Protein AF-A0A4Q2DDM9-F1 (afdb_monomer)

Structure (mmCIF, N/CA/C/O backbone):
data_AF-A0A4Q2DDM9-F1
#
_entry.id   AF-A0A4Q2DDM9-F1
#
loop_
_atom_site.group_PDB
_atom_site.id
_atom_site.type_symbol
_atom_site.label_atom_id
_atom_site.label_alt_id
_atom_site.label_comp_id
_atom_site.label_asym_id
_atom_site.label_entity_id
_atom_site.label_seq_id
_atom_site.pdbx_PDB_ins_code
_atom_site.Cartn_x
_atom_site.Cartn_y
_atom_site.Cartn_z
_atom_site.occupancy
_atom_site.B_iso_or_equiv
_atom_site.auth_seq_id
_atom_site.auth_comp_id
_atom_site.auth_asym_id
_atom_site.auth_atom_id
_atom_site.pdbx_PDB_model_num
ATOM 1 N N . MET A 1 1 ? -17.164 -26.594 -24.995 1.00 34.34 1 MET A N 1
ATOM 2 C CA . MET A 1 1 ? -16.222 -25.461 -25.063 1.00 34.34 1 MET A CA 1
ATOM 3 C C . MET A 1 1 ? -15.928 -25.090 -23.628 1.00 34.34 1 MET A C 1
ATOM 5 O O . MET A 1 1 ? -16.842 -24.658 -22.943 1.00 34.34 1 MET A O 1
ATOM 9 N N . GLY A 1 2 ? -14.742 -25.458 -23.143 1.00 29.80 2 GLY A N 1
ATOM 10 C CA . GLY A 1 2 ? -14.327 -25.144 -21.780 1.00 29.80 2 GLY A CA 1
ATOM 11 C C . GLY A 1 2 ? -13.994 -23.665 -21.708 1.00 29.80 2 GLY A C 1
ATOM 12 O O . GLY A 1 2 ? -13.182 -23.191 -22.501 1.00 29.80 2 GLY A O 1
ATOM 13 N N . ASP A 1 3 ? -14.676 -22.962 -20.816 1.00 28.84 3 ASP A N 1
ATOM 14 C CA . ASP A 1 3 ? -14.375 -21.584 -20.468 1.00 28.84 3 ASP A CA 1
ATOM 15 C C . ASP A 1 3 ? -13.009 -21.594 -19.775 1.00 28.84 3 ASP A C 1
ATOM 17 O O . ASP A 1 3 ? -12.851 -22.157 -18.689 1.00 28.84 3 ASP A O 1
ATOM 21 N N . VAL A 1 4 ? -11.985 -21.092 -20.461 1.00 30.34 4 VAL A N 1
ATOM 22 C CA . VAL A 1 4 ? -10.671 -20.890 -19.857 1.00 30.34 4 VAL A CA 1
ATOM 23 C C . VAL A 1 4 ? -10.846 -19.662 -18.979 1.00 30.34 4 VAL A C 1
ATOM 25 O O . VAL A 1 4 ? -10.779 -18.538 -19.473 1.00 30.34 4 VAL A O 1
ATOM 28 N N . SER A 1 5 ? -11.147 -19.870 -17.695 1.00 33.84 5 SER A N 1
ATOM 29 C CA . SER A 1 5 ? -11.110 -18.787 -16.721 1.00 33.84 5 SER A CA 1
ATOM 30 C C . SER A 1 5 ? -9.692 -18.233 -16.739 1.00 33.84 5 SER A C 1
ATOM 32 O O . SER A 1 5 ? -8.770 -18.885 -16.252 1.00 33.84 5 SER A O 1
ATOM 34 N N . GLY A 1 6 ? -9.504 -17.076 -17.373 1.00 32.00 6 GLY A N 1
ATOM 35 C CA . GLY A 1 6 ? -8.251 -16.348 -17.277 1.00 32.00 6 GLY A CA 1
ATOM 36 C C . GLY A 1 6 ? -7.951 -16.152 -15.800 1.00 32.00 6 GLY A C 1
ATOM 37 O O . GLY A 1 6 ? -8.834 -15.708 -15.060 1.00 32.00 6 GLY A O 1
ATOM 38 N N . ASP A 1 7 ? -6.752 -16.554 -15.385 1.00 30.88 7 ASP A N 1
ATOM 39 C CA . ASP A 1 7 ? -6.254 -16.349 -14.032 1.00 30.88 7 ASP A CA 1
ATOM 40 C C . ASP A 1 7 ? -6.577 -14.912 -13.621 1.00 30.88 7 ASP A C 1
ATOM 42 O O . ASP A 1 7 ? -6.062 -13.944 -14.187 1.00 30.88 7 ASP A O 1
ATOM 46 N N . LYS A 1 8 ? -7.511 -14.751 -12.680 1.00 40.12 8 LYS A N 1
ATOM 47 C CA . LYS A 1 8 ? -7.773 -13.443 -12.094 1.00 40.12 8 LYS A CA 1
ATOM 48 C C . LYS A 1 8 ? -6.479 -13.051 -11.392 1.00 40.12 8 LYS A C 1
ATOM 50 O O . LYS A 1 8 ? -6.047 -13.756 -10.486 1.00 40.12 8 LYS A O 1
ATOM 55 N N . TYR A 1 9 ? -5.879 -11.929 -11.781 1.00 45.03 9 TYR A N 1
ATOM 56 C CA . TYR A 1 9 ? -4.655 -11.355 -11.200 1.00 45.03 9 TYR A CA 1
ATOM 57 C C . TYR A 1 9 ? -4.793 -10.935 -9.705 1.00 45.03 9 TYR A C 1
ATOM 59 O O . TYR A 1 9 ? -4.137 -10.001 -9.255 1.00 45.03 9 TYR A O 1
ATOM 67 N N . GLY A 1 10 ? -5.658 -11.583 -8.913 1.00 43.00 10 GLY A N 1
ATOM 68 C CA . GLY A 1 10 ? -6.193 -11.089 -7.638 1.00 43.00 10 GLY A CA 1
ATOM 69 C C . GLY A 1 10 ? -5.715 -11.780 -6.354 1.00 43.00 10 GLY A C 1
ATOM 70 O O . GLY A 1 10 ? -6.219 -11.437 -5.283 1.00 43.00 10 GLY A O 1
ATOM 71 N N . GLU A 1 11 ? -4.764 -12.715 -6.414 1.00 52.44 11 GLU A N 1
ATOM 72 C CA . GLU A 1 11 ? -4.360 -13.550 -5.260 1.00 52.44 11 GLU A CA 1
ATOM 73 C C . GLU A 1 11 ? -2.913 -13.310 -4.791 1.00 52.44 11 GLU A C 1
ATOM 75 O O . GLU A 1 11 ? -2.252 -14.199 -4.259 1.00 52.44 11 GLU A O 1
ATOM 80 N N . GLY A 1 12 ? -2.385 -12.101 -4.997 1.00 56.03 12 GLY A N 1
ATOM 81 C CA . GLY A 1 12 ? -1.034 -11.763 -4.553 1.00 56.03 12 GLY A CA 1
ATOM 82 C C . GLY A 1 12 ? -0.932 -11.523 -3.040 1.00 56.03 12 GLY A C 1
ATOM 83 O O . GLY A 1 12 ? -1.764 -10.826 -2.456 1.00 56.03 12 GLY A O 1
ATOM 84 N N . ASN A 1 13 ? 0.124 -12.042 -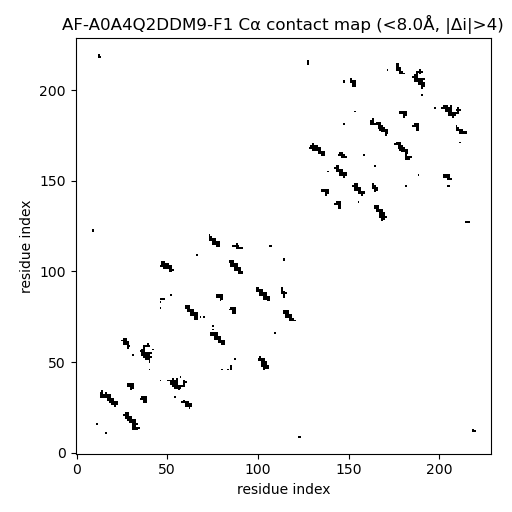2.407 1.00 69.88 13 ASN A N 1
ATOM 85 C CA . ASN A 1 13 ? 0.517 -11.683 -1.037 1.00 69.88 13 ASN A CA 1
ATOM 86 C C . ASN A 1 13 ? 0.899 -10.188 -0.956 1.00 69.88 13 ASN A C 1
ATOM 88 O O . ASN A 1 13 ? 1.213 -9.566 -1.972 1.00 69.88 13 ASN A O 1
ATOM 92 N N . GLN A 1 14 ? 0.938 -9.588 0.244 1.00 75.31 14 GLN A N 1
ATOM 93 C CA . GLN A 1 14 ? 1.268 -8.154 0.398 1.00 75.31 14 GLN A CA 1
ATOM 94 C C . GLN A 1 14 ? 2.633 -7.763 -0.210 1.00 75.31 14 GLN A C 1
ATOM 96 O O . GLN A 1 14 ? 2.809 -6.625 -0.645 1.00 75.31 14 GLN A O 1
ATOM 101 N N . ASN A 1 15 ? 3.592 -8.691 -0.300 1.00 79.44 15 ASN A N 1
ATOM 102 C CA . ASN A 1 15 ? 4.874 -8.475 -0.981 1.00 79.44 15 ASN A CA 1
ATOM 103 C C . ASN A 1 15 ? 4.763 -8.335 -2.510 1.00 79.44 15 ASN A C 1
ATOM 105 O O . ASN A 1 15 ? 5.732 -7.907 -3.133 1.00 79.44 15 ASN A O 1
ATOM 109 N N . GLN A 1 16 ? 3.628 -8.674 -3.116 1.00 83.94 16 GLN A N 1
ATOM 110 C CA . GLN A 1 16 ? 3.355 -8.521 -4.549 1.00 83.94 16 GLN A CA 1
ATOM 111 C C . GLN A 1 16 ? 2.523 -7.265 -4.855 1.00 83.94 16 GLN A C 1
ATOM 113 O O . GLN A 1 16 ? 2.336 -6.933 -6.024 1.00 83.94 16 GLN A O 1
ATOM 118 N N . LEU A 1 17 ? 2.066 -6.546 -3.824 1.00 84.38 17 LEU A N 1
ATOM 119 C CA . LEU A 1 17 ? 1.286 -5.318 -3.950 1.00 84.38 17 LEU A CA 1
ATOM 120 C C . LEU A 1 17 ? 2.174 -4.077 -3.813 1.00 84.38 17 LEU A C 1
ATOM 122 O O . LEU A 1 17 ? 3.109 -4.033 -3.006 1.00 84.38 17 LEU A O 1
ATOM 126 N N . TRP A 1 18 ? 1.846 -3.046 -4.591 1.00 88.62 18 TRP A N 1
ATOM 127 C CA . TRP A 1 18 ? 2.606 -1.801 -4.654 1.00 88.62 18 TRP A CA 1
ATOM 128 C C . TRP A 1 18 ? 1.666 -0.597 -4.640 1.00 88.62 18 TRP A C 1
ATOM 130 O O . TRP A 1 18 ? 0.774 -0.486 -5.476 1.00 88.62 18 TRP A O 1
ATOM 140 N N . GLU A 1 19 ? 1.897 0.328 -3.714 1.00 87.06 19 GLU A N 1
ATOM 141 C CA . GLU A 1 19 ? 1.281 1.651 -3.711 1.00 87.06 19 GLU A CA 1
ATOM 142 C C . GLU A 1 19 ? 1.943 2.502 -4.803 1.00 87.06 19 GLU A C 1
ATOM 144 O O . GLU A 1 19 ? 3.148 2.772 -4.751 1.00 87.06 19 GLU A O 1
ATOM 149 N N . ALA A 1 20 ? 1.164 2.899 -5.810 1.00 89.00 20 ALA A N 1
ATOM 150 C CA . ALA A 1 20 ? 1.618 3.785 -6.873 1.00 89.00 20 ALA A CA 1
ATOM 151 C C . ALA A 1 20 ? 1.384 5.251 -6.479 1.00 89.00 20 ALA A C 1
ATOM 153 O O . ALA A 1 20 ? 0.259 5.655 -6.202 1.00 89.00 20 ALA A O 1
ATOM 154 N N . GLN A 1 21 ? 2.441 6.060 -6.489 1.00 88.00 21 GLN A N 1
ATOM 155 C CA . GLN A 1 21 ? 2.395 7.481 -6.138 1.00 88.00 21 GLN A CA 1
ATOM 156 C C . GLN A 1 21 ? 2.916 8.325 -7.299 1.00 88.00 21 GLN A C 1
ATOM 158 O O . GLN A 1 21 ? 4.028 8.106 -7.785 1.00 88.00 21 GLN A O 1
ATOM 163 N N . THR A 1 22 ? 2.153 9.328 -7.728 1.00 85.94 22 THR A N 1
ATOM 164 C CA . THR A 1 22 ? 2.605 10.290 -8.742 1.00 85.94 22 THR A CA 1
ATOM 165 C C . THR A 1 22 ? 3.284 11.495 -8.103 1.00 85.94 22 THR A C 1
ATOM 167 O O . THR A 1 22 ? 2.828 12.027 -7.095 1.00 85.94 22 THR A O 1
ATOM 170 N N . THR A 1 23 ? 4.360 11.968 -8.721 1.00 85.00 23 THR A N 1
ATOM 171 C CA . THR A 1 23 ? 5.048 13.211 -8.343 1.00 85.00 23 THR A CA 1
ATOM 172 C C . THR A 1 23 ? 4.526 14.402 -9.157 1.00 85.00 23 THR A C 1
ATOM 174 O O . THR A 1 23 ? 4.052 14.197 -10.276 1.00 85.00 23 THR A O 1
ATOM 177 N N . PRO A 1 24 ? 4.696 15.655 -8.687 1.00 86.19 24 PRO A N 1
ATOM 178 C CA . PRO A 1 24 ? 4.337 16.844 -9.470 1.00 86.19 24 PRO A CA 1
ATOM 179 C C . PRO A 1 24 ? 5.031 16.934 -10.839 1.00 86.19 24 PRO A C 1
ATOM 181 O O . PRO A 1 24 ? 4.512 17.551 -11.760 1.00 86.19 24 PRO A O 1
ATOM 184 N N . ALA A 1 25 ? 6.195 16.294 -10.989 1.00 85.44 25 ALA A N 1
ATOM 185 C CA . ALA A 1 25 ? 6.942 16.229 -12.245 1.00 85.44 25 ALA A CA 1
ATOM 186 C C . ALA A 1 25 ? 6.461 15.111 -13.197 1.00 85.44 25 ALA A C 1
ATOM 188 O O . ALA A 1 25 ? 7.089 14.870 -14.224 1.00 85.44 25 ALA A O 1
ATOM 189 N N . GLY A 1 26 ? 5.386 14.393 -12.856 1.00 85.81 26 GLY A N 1
ATOM 190 C CA . GLY A 1 26 ? 4.817 13.325 -13.683 1.00 85.81 26 GLY A CA 1
ATOM 191 C C . GLY A 1 26 ? 5.520 11.967 -13.569 1.00 85.81 26 GLY A C 1
ATOM 192 O O . GLY A 1 26 ? 5.131 11.023 -14.252 1.00 85.81 26 GLY A O 1
ATOM 193 N N . PHE A 1 27 ? 6.530 11.827 -12.703 1.00 94.81 27 PHE A N 1
ATOM 194 C CA . PHE A 1 27 ? 7.124 10.521 -12.393 1.00 94.81 27 PHE A CA 1
ATOM 195 C C . PHE A 1 27 ? 6.259 9.712 -11.432 1.00 94.81 27 PHE A C 1
ATOM 197 O O . PHE A 1 27 ? 5.512 10.280 -10.637 1.00 94.81 27 PHE A O 1
ATOM 204 N N . TRP A 1 28 ? 6.432 8.396 -11.472 1.00 96.00 28 TRP A N 1
ATOM 205 C CA . TRP A 1 28 ? 5.751 7.425 -10.626 1.00 96.00 28 TRP A CA 1
ATOM 206 C C . TRP A 1 28 ? 6.719 6.826 -9.611 1.00 96.00 28 TRP A C 1
ATOM 208 O O . TRP A 1 28 ? 7.899 6.639 -9.900 1.00 96.00 28 TRP A O 1
ATOM 218 N N . ARG A 1 29 ? 6.220 6.490 -8.429 1.00 96.12 29 ARG A N 1
ATOM 219 C CA . ARG A 1 29 ? 6.926 5.717 -7.407 1.00 96.12 29 ARG A CA 1
ATOM 220 C C . ARG A 1 29 ? 6.067 4.519 -7.056 1.00 96.12 29 ARG A C 1
ATOM 222 O O . ARG A 1 29 ? 4.853 4.651 -6.981 1.00 96.12 29 ARG A O 1
ATOM 229 N N . PHE A 1 30 ? 6.702 3.380 -6.822 1.00 95.69 30 PHE A N 1
ATOM 230 C CA . PHE A 1 30 ? 6.015 2.159 -6.414 1.00 95.69 30 PHE A CA 1
ATOM 231 C C . PHE A 1 30 ? 6.582 1.730 -5.072 1.00 95.69 30 PHE A C 1
ATOM 233 O O . PHE A 1 30 ? 7.751 1.348 -5.006 1.00 95.69 30 PHE A O 1
ATOM 240 N N . LYS A 1 31 ? 5.788 1.826 -4.007 1.00 93.06 31 LYS A N 1
ATOM 241 C CA . LYS A 1 31 ? 6.181 1.432 -2.652 1.00 93.06 31 LYS A CA 1
ATOM 242 C C . LYS A 1 31 ? 5.527 0.102 -2.307 1.00 93.06 31 LYS A C 1
ATOM 244 O O . LYS A 1 31 ? 4.314 -0.033 -2.385 1.00 93.06 31 LYS A O 1
ATOM 249 N N . ASN A 1 32 ? 6.326 -0.894 -1.957 1.00 92.81 32 ASN A N 1
ATOM 250 C CA . ASN A 1 32 ? 5.831 -2.207 -1.583 1.00 92.81 32 ASN A CA 1
ATOM 251 C C . ASN A 1 32 ? 4.953 -2.104 -0.333 1.00 92.81 32 ASN A C 1
ATOM 253 O O . ASN A 1 32 ? 5.370 -1.487 0.650 1.00 92.81 32 ASN A O 1
ATOM 257 N N . VAL A 1 33 ? 3.781 -2.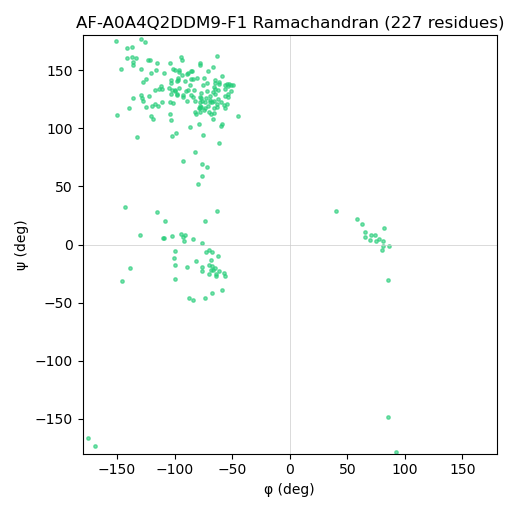738 -0.356 1.00 84.19 33 VAL A N 1
ATOM 258 C CA . VAL A 1 33 ? 2.821 -2.665 0.755 1.00 84.19 33 VAL A CA 1
ATOM 259 C C . VAL A 1 33 ? 3.358 -3.367 2.004 1.00 84.19 33 VAL A C 1
ATOM 261 O O . VAL A 1 33 ? 3.255 -2.819 3.095 1.00 84.19 33 VAL A O 1
ATOM 264 N N . GLN A 1 34 ? 3.986 -4.537 1.857 1.00 85.31 34 GLN A N 1
ATOM 265 C CA . GLN A 1 34 ? 4.490 -5.304 3.002 1.00 85.31 34 GLN A CA 1
ATOM 266 C C . GLN A 1 34 ? 5.745 -4.690 3.631 1.00 85.31 34 GLN A C 1
ATOM 268 O O . GLN A 1 34 ? 5.866 -4.616 4.851 1.00 85.31 34 GLN A O 1
ATOM 273 N N . PHE A 1 35 ? 6.716 -4.303 2.804 1.00 83.12 35 PHE A N 1
ATOM 274 C CA . PHE A 1 35 ? 8.050 -3.925 3.283 1.00 83.12 35 PHE A CA 1
ATOM 275 C C . PHE A 1 35 ? 8.270 -2.414 3.363 1.00 83.12 35 PHE A C 1
ATOM 277 O O . PHE A 1 35 ? 9.289 -1.974 3.890 1.00 83.12 35 PHE A O 1
ATOM 284 N N . GLY A 1 36 ? 7.374 -1.606 2.791 1.00 87.50 36 GLY A N 1
ATOM 285 C CA . GLY A 1 36 ? 7.526 -0.153 2.724 1.00 87.50 36 GLY A CA 1
ATOM 286 C C . GLY A 1 36 ? 8.707 0.333 1.871 1.00 87.50 36 GLY A C 1
ATOM 287 O O . GLY A 1 36 ? 9.034 1.518 1.913 1.00 87.50 36 GLY A O 1
ATOM 288 N N . LEU A 1 37 ? 9.348 -0.559 1.108 1.00 95.31 37 LEU A N 1
ATOM 289 C CA . LEU A 1 37 ? 10.483 -0.264 0.229 1.00 95.31 37 LEU A CA 1
ATOM 290 C C . LEU A 1 37 ? 10.009 0.150 -1.165 1.00 95.31 37 LEU A C 1
ATOM 292 O O . LEU A 1 37 ? 9.023 -0.376 -1.670 1.00 95.31 37 LEU A O 1
ATOM 296 N N . TYR A 1 38 ? 10.746 1.032 -1.829 1.00 97.44 38 TYR A N 1
ATOM 297 C CA . TYR A 1 38 ? 10.455 1.457 -3.194 1.00 97.44 38 TYR A CA 1
ATOM 298 C C . TYR A 1 38 ? 11.068 0.510 -4.225 1.00 97.44 38 TYR A C 1
ATOM 300 O O . TYR A 1 38 ? 12.183 0.028 -4.047 1.00 97.44 38 TYR A O 1
ATOM 308 N N . LEU A 1 39 ? 10.367 0.264 -5.330 1.00 97.56 39 LEU A N 1
ATOM 309 C CA . LEU A 1 39 ? 10.916 -0.446 -6.483 1.00 97.56 39 LEU A CA 1
ATOM 310 C C . LEU A 1 39 ? 11.962 0.441 -7.172 1.00 97.56 39 LEU A C 1
ATOM 312 O O . LEU A 1 39 ? 11.605 1.478 -7.733 1.00 97.56 39 LEU A O 1
ATOM 316 N N . GLY A 1 40 ? 13.238 0.052 -7.165 1.00 97.69 40 GLY A N 1
ATOM 317 C CA . GLY A 1 40 ? 14.287 0.869 -7.779 1.00 97.69 40 GLY A CA 1
ATOM 318 C C . GLY A 1 40 ? 15.681 0.244 -7.788 1.00 97.69 40 GLY A C 1
ATOM 319 O O . GLY A 1 40 ? 15.861 -0.951 -7.549 1.00 97.69 40 GLY A O 1
ATOM 320 N N . ILE A 1 41 ? 16.680 1.081 -8.079 1.00 96.94 41 ILE A N 1
ATOM 321 C CA . ILE A 1 41 ? 18.114 0.764 -7.954 1.00 96.94 41 ILE A CA 1
ATOM 322 C C . ILE A 1 41 ? 18.691 1.442 -6.713 1.00 96.94 41 ILE A C 1
ATOM 324 O O . ILE A 1 41 ? 18.149 2.442 -6.244 1.00 96.94 41 ILE A O 1
ATOM 328 N N . LYS A 1 42 ? 19.794 0.908 -6.179 1.00 95.25 42 LYS A N 1
ATOM 329 C CA . LYS A 1 42 ? 20.445 1.474 -4.991 1.00 95.25 42 LYS A CA 1
ATOM 330 C C . LYS A 1 42 ? 21.002 2.867 -5.302 1.00 95.25 42 LYS A C 1
ATOM 332 O O . LYS A 1 42 ? 21.560 3.088 -6.376 1.00 95.25 42 LYS A O 1
ATOM 337 N N . GLU A 1 43 ? 20.897 3.777 -4.339 1.00 92.19 43 GLU A N 1
ATOM 338 C CA . GLU A 1 43 ? 21.484 5.114 -4.411 1.00 92.19 43 GLU A CA 1
ATOM 339 C C . GLU A 1 43 ? 22.964 5.084 -4.834 1.00 92.19 43 GLU A C 1
ATOM 341 O O . GLU A 1 43 ? 23.743 4.226 -4.405 1.00 92.19 43 GLU A O 1
ATOM 346 N N . GLY A 1 44 ? 23.331 6.013 -5.719 1.00 92.88 44 GLY A N 1
ATOM 347 C CA . GLY A 1 44 ? 24.674 6.124 -6.291 1.00 92.88 44 GLY A CA 1
ATOM 348 C C . GLY A 1 44 ? 24.981 5.154 -7.439 1.00 92.88 44 GLY A C 1
ATOM 349 O O . GLY A 1 44 ? 26.049 5.263 -8.037 1.00 92.88 44 GLY A O 1
ATOM 350 N N . GLN A 1 45 ? 24.081 4.225 -7.785 1.00 95.75 45 GLN A N 1
ATOM 351 C CA . GLN A 1 45 ? 24.268 3.355 -8.950 1.00 95.75 45 GLN A CA 1
ATOM 352 C C . GLN A 1 45 ? 23.806 4.025 -10.247 1.00 95.75 45 GLN A C 1
ATOM 354 O O . GLN A 1 45 ? 22.783 4.707 -10.292 1.00 95.75 45 GLN A O 1
ATOM 359 N N . VAL A 1 46 ? 24.549 3.774 -11.324 1.00 95.25 46 VAL A N 1
ATOM 360 C CA . VAL A 1 46 ? 24.181 4.176 -12.685 1.00 95.25 46 VAL A CA 1
ATOM 361 C C . VAL A 1 46 ? 23.419 3.029 -13.337 1.00 95.25 46 VAL A C 1
ATOM 363 O O . VAL A 1 46 ? 23.899 1.899 -13.331 1.00 95.25 46 VAL A O 1
ATOM 366 N N . ALA A 1 47 ? 22.243 3.312 -13.898 1.00 96.75 47 ALA A N 1
ATOM 367 C CA . ALA A 1 47 ? 21.462 2.309 -14.610 1.00 96.75 47 ALA A CA 1
ATOM 368 C C . ALA A 1 47 ? 22.199 1.848 -15.879 1.00 96.75 47 ALA A C 1
ATOM 370 O O . ALA A 1 47 ? 22.437 2.640 -16.792 1.00 96.75 47 ALA A O 1
ATOM 371 N N . THR A 1 48 ? 22.538 0.563 -15.931 1.00 97.06 48 THR A N 1
ATOM 372 C CA . THR A 1 48 ? 23.151 -0.114 -17.080 1.00 97.06 48 THR A CA 1
ATOM 373 C C . THR A 1 48 ? 22.494 -1.472 -17.280 1.00 97.06 48 THR A C 1
ATOM 375 O O . THR A 1 48 ? 21.883 -2.008 -16.354 1.00 97.06 48 THR A O 1
ATOM 378 N N . ASP A 1 49 ? 22.646 -2.054 -18.463 1.00 97.38 49 ASP A N 1
ATOM 379 C CA . ASP A 1 49 ? 22.089 -3.372 -18.767 1.00 97.38 49 ASP A CA 1
ATOM 380 C C . ASP A 1 49 ? 22.540 -4.409 -17.721 1.00 97.38 49 ASP A C 1
ATOM 382 O O . ASP A 1 49 ? 23.720 -4.499 -17.372 1.00 97.38 49 ASP A O 1
ATOM 386 N N . GLY A 1 50 ? 21.578 -5.145 -17.166 1.00 94.44 50 GLY A N 1
ATOM 387 C CA . GLY A 1 50 ? 21.807 -6.189 -16.167 1.00 94.44 50 GLY A CA 1
ATOM 388 C C . GLY A 1 50 ? 21.871 -5.708 -14.713 1.00 94.44 50 GLY A C 1
ATOM 389 O O . GLY A 1 50 ? 22.014 -6.529 -13.804 1.00 94.44 50 GLY A O 1
ATOM 390 N N . LEU A 1 51 ? 21.754 -4.402 -14.436 1.00 96.31 51 LEU A N 1
ATOM 391 C CA . LEU A 1 51 ? 21.721 -3.921 -13.052 1.00 96.31 51 LEU A CA 1
ATOM 392 C C . LEU A 1 51 ? 20.411 -4.343 -12.367 1.00 96.31 51 LEU A C 1
ATOM 394 O O . LEU A 1 51 ? 19.318 -3.997 -12.801 1.00 96.31 51 LEU A O 1
ATOM 398 N N . ALA A 1 52 ? 20.522 -5.064 -11.252 1.00 95.31 52 ALA A N 1
ATOM 399 C CA . ALA A 1 52 ? 19.364 -5.600 -10.540 1.00 95.31 52 ALA A CA 1
ATOM 400 C C . ALA A 1 52 ? 18.465 -4.513 -9.918 1.00 95.31 52 ALA A C 1
ATOM 402 O O . ALA A 1 52 ? 18.939 -3.672 -9.143 1.00 95.31 52 ALA A O 1
ATOM 403 N N . ILE A 1 53 ? 17.158 -4.631 -10.170 1.00 96.31 53 ILE A N 1
ATOM 404 C CA . ILE A 1 53 ? 16.084 -3.876 -9.515 1.00 96.31 53 ILE A CA 1
ATOM 405 C C . ILE A 1 53 ? 15.680 -4.596 -8.228 1.00 96.31 53 ILE A C 1
ATOM 407 O O . ILE A 1 53 ? 15.581 -5.821 -8.188 1.00 96.31 53 ILE A O 1
ATOM 411 N N . ARG A 1 54 ? 15.468 -3.840 -7.151 1.00 95.00 54 ARG A N 1
ATOM 412 C CA . ARG A 1 54 ? 15.147 -4.373 -5.820 1.00 95.00 54 ARG A CA 1
ATOM 413 C C . ARG A 1 54 ? 14.302 -3.385 -5.014 1.00 95.00 54 ARG A C 1
ATOM 415 O O . ARG A 1 54 ? 14.092 -2.253 -5.443 1.00 95.00 54 ARG A O 1
ATOM 422 N N . GLY A 1 55 ? 13.858 -3.802 -3.830 1.00 95.56 55 GLY A N 1
ATOM 423 C CA . GLY A 1 55 ? 13.325 -2.880 -2.828 1.00 95.56 55 GLY A CA 1
ATOM 424 C C . GLY A 1 55 ? 14.440 -1.997 -2.256 1.00 95.56 55 GLY A C 1
ATOM 425 O O . GLY A 1 55 ? 15.434 -2.517 -1.749 1.00 95.56 55 GLY A O 1
ATOM 426 N N . VAL A 1 56 ? 14.285 -0.677 -2.335 1.00 96.31 56 VAL A N 1
ATOM 427 C CA . VAL A 1 56 ? 15.213 0.326 -1.793 1.00 96.31 56 VAL A CA 1
ATOM 428 C C . VAL A 1 56 ? 14.512 1.228 -0.776 1.00 96.31 56 VAL A C 1
ATOM 430 O O . VAL A 1 56 ? 13.314 1.476 -0.873 1.00 96.31 56 VAL A O 1
ATOM 433 N N . SER A 1 57 ? 15.236 1.701 0.239 1.00 95.81 57 SER A N 1
ATOM 434 C CA . SER A 1 57 ? 14.653 2.498 1.333 1.00 95.81 57 SER A CA 1
ATOM 435 C C . SER A 1 57 ? 14.342 3.947 0.945 1.00 95.81 57 SER A C 1
ATOM 437 O O . SER A 1 57 ? 13.548 4.604 1.612 1.00 95.81 57 SER A O 1
ATOM 439 N N . HIS A 1 58 ? 14.951 4.451 -0.128 1.00 93.00 58 HIS A N 1
ATOM 440 C CA . HIS A 1 58 ? 14.728 5.800 -0.638 1.00 93.00 58 HIS A CA 1
ATOM 441 C C . HIS A 1 58 ? 13.695 5.794 -1.778 1.00 93.00 58 HIS A C 1
ATOM 443 O O . HIS A 1 58 ? 13.647 4.834 -2.550 1.00 93.00 58 HIS A O 1
ATOM 449 N N . PRO A 1 59 ? 12.897 6.865 -1.950 1.00 95.00 59 PRO A N 1
ATOM 450 C CA . PRO A 1 59 ? 12.014 6.998 -3.101 1.00 95.00 59 PRO A CA 1
ATOM 451 C C . PRO A 1 59 ? 12.776 6.848 -4.420 1.00 95.00 59 PRO A C 1
ATOM 453 O O . PRO A 1 59 ? 13.864 7.402 -4.586 1.00 95.00 59 PRO A O 1
ATOM 456 N N . PHE A 1 60 ? 12.188 6.129 -5.373 1.00 97.50 6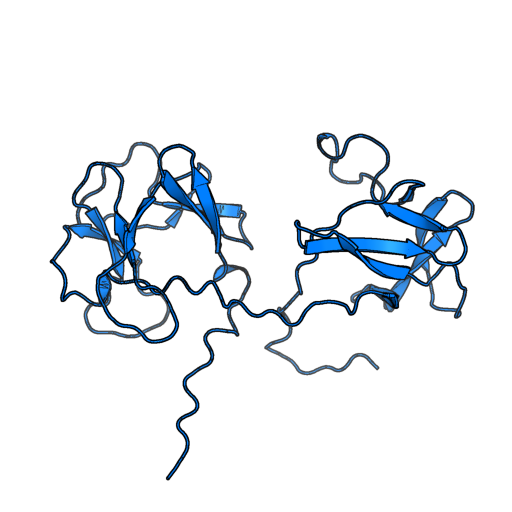0 PHE A N 1
ATOM 457 C CA . PHE A 1 60 ? 12.745 5.979 -6.712 1.00 97.50 60 PHE A CA 1
ATOM 458 C C . PHE A 1 60 ? 11.697 6.342 -7.759 1.00 97.50 60 PHE A C 1
ATOM 460 O O . PHE A 1 60 ? 10.591 5.802 -7.764 1.00 97.50 60 PHE A O 1
ATOM 467 N N . ASN A 1 61 ? 12.044 7.298 -8.618 1.00 97.44 61 ASN A N 1
ATOM 468 C CA . ASN A 1 61 ? 11.153 7.815 -9.645 1.00 97.44 61 ASN A CA 1
ATOM 469 C C . ASN A 1 61 ? 11.280 6.971 -10.917 1.00 97.44 61 ASN A C 1
ATOM 471 O O . ASN A 1 61 ? 12.384 6.757 -11.407 1.00 97.44 61 ASN A O 1
ATOM 475 N N . TRP A 1 62 ? 10.148 6.586 -11.489 1.00 98.06 62 TRP A N 1
ATOM 476 C CA . TRP A 1 62 ? 10.020 5.958 -12.796 1.00 98.06 62 TRP A CA 1
ATOM 477 C C . TRP A 1 62 ? 9.319 6.910 -13.758 1.00 98.06 62 TRP A C 1
ATOM 479 O O . TRP A 1 62 ? 8.308 7.527 -13.418 1.00 98.06 62 TRP A O 1
ATOM 489 N N . ALA A 1 63 ? 9.819 7.011 -14.984 1.00 97.31 63 ALA A N 1
ATOM 490 C CA . ALA A 1 63 ? 9.062 7.595 -16.082 1.00 97.31 63 ALA A CA 1
ATOM 491 C C . ALA A 1 63 ? 8.201 6.495 -16.719 1.00 97.31 63 ALA A C 1
ATOM 493 O O . ALA A 1 63 ? 8.703 5.660 -17.471 1.00 97.31 63 ALA A O 1
ATOM 494 N N . ALA A 1 64 ? 6.910 6.474 -16.389 1.00 93.62 64 ALA A N 1
ATOM 495 C CA . ALA A 1 64 ? 5.962 5.517 -16.946 1.00 93.62 64 ALA A CA 1
ATOM 496 C C . ALA A 1 64 ? 5.467 5.994 -18.317 1.00 93.62 64 ALA A C 1
ATOM 498 O O . ALA A 1 64 ? 4.932 7.094 -18.446 1.00 93.62 64 ALA A O 1
ATOM 499 N N . LYS A 1 65 ? 5.636 5.166 -19.349 1.00 92.12 65 LYS A N 1
ATOM 500 C CA . LYS A 1 65 ? 5.094 5.417 -20.688 1.00 92.12 65 LYS A CA 1
ATOM 501 C C . LYS A 1 65 ? 4.091 4.336 -21.032 1.00 92.12 65 LYS A C 1
ATOM 503 O O . LYS A 1 65 ? 4.444 3.159 -21.052 1.00 92.12 65 LYS A O 1
ATOM 508 N N . ARG A 1 66 ? 2.855 4.744 -21.305 1.00 87.56 66 ARG A N 1
ATOM 509 C CA . ARG A 1 66 ? 1.823 3.844 -21.816 1.00 87.56 66 ARG A CA 1
ATOM 510 C C . ARG A 1 66 ? 2.230 3.360 -23.208 1.00 87.56 66 ARG A C 1
ATOM 512 O O . ARG A 1 66 ? 2.762 4.146 -23.990 1.00 87.56 66 ARG A O 1
ATOM 519 N N . THR A 1 67 ? 2.022 2.083 -23.499 1.00 82.56 67 THR A N 1
ATOM 520 C CA . THR A 1 67 ? 2.181 1.548 -24.854 1.00 82.56 67 THR A CA 1
ATOM 521 C C . THR A 1 67 ? 0.855 1.667 -25.602 1.00 82.56 67 THR A C 1
ATOM 523 O O . THR A 1 67 ? -0.213 1.536 -25.003 1.00 82.56 67 THR A O 1
ATOM 526 N N . ASP A 1 68 ? 0.909 1.902 -26.914 1.00 69.38 68 ASP A N 1
ATOM 527 C CA . ASP A 1 68 ? -0.279 2.055 -27.773 1.00 69.38 68 ASP A CA 1
ATOM 528 C C . ASP A 1 68 ? -1.008 0.723 -28.045 1.00 69.38 68 ASP A C 1
ATOM 530 O O . ASP A 1 68 ? -1.751 0.581 -29.016 1.00 69.38 68 ASP A O 1
ATOM 534 N N . GLU A 1 69 ? -0.791 -0.291 -27.208 1.00 64.81 69 GLU A N 1
ATOM 535 C CA . GLU A 1 69 ? -1.443 -1.583 -27.362 1.00 64.81 69 GLU A CA 1
ATOM 536 C C . GLU A 1 69 ? -2.893 -1.484 -26.895 1.00 64.81 69 GLU A C 1
ATOM 538 O O . GLU A 1 69 ? -3.185 -1.111 -25.757 1.00 64.81 69 GLU A O 1
ATOM 543 N N . ALA A 1 70 ? -3.807 -1.832 -27.800 1.00 52.25 70 ALA A N 1
ATOM 544 C CA . ALA A 1 70 ? -5.237 -1.916 -27.548 1.00 52.25 70 ALA A CA 1
ATOM 545 C C . ALA A 1 70 ? -5.550 -3.134 -26.659 1.00 52.25 70 ALA A C 1
ATOM 547 O O . ALA A 1 70 ? -6.151 -4.110 -27.100 1.00 52.25 70 ALA A O 1
ATOM 548 N N . ALA A 1 71 ? -5.096 -3.111 -25.407 1.00 53.97 71 ALA A N 1
ATOM 549 C CA . ALA A 1 71 ? -5.513 -4.079 -24.408 1.00 53.97 71 ALA A CA 1
ATOM 550 C C . ALA A 1 71 ? -6.913 -3.683 -23.892 1.00 53.97 71 ALA A C 1
ATOM 552 O O . ALA A 1 71 ? -7.109 -2.534 -23.487 1.00 53.97 71 ALA A O 1
ATOM 553 N N . PRO A 1 72 ? -7.900 -4.597 -23.904 1.00 50.66 72 PRO A N 1
ATOM 554 C CA . PRO A 1 72 ? -9.305 -4.252 -23.683 1.00 50.66 72 PRO A CA 1
ATOM 555 C C . PRO A 1 72 ? -9.677 -3.881 -22.236 1.00 50.66 72 PRO A C 1
ATOM 557 O O . PRO A 1 72 ? -10.812 -3.468 -22.018 1.00 50.66 72 PRO A O 1
ATOM 560 N N . VAL A 1 73 ? -8.777 -4.016 -21.247 1.00 57.00 73 VAL A N 1
ATOM 561 C CA . VAL A 1 73 ? -9.149 -3.835 -19.823 1.00 57.00 73 VAL A CA 1
ATOM 562 C C . VAL A 1 73 ? -8.054 -3.217 -18.937 1.00 57.00 73 VAL A C 1
ATOM 564 O O . VAL A 1 73 ? -8.386 -2.467 -18.026 1.00 57.00 73 VAL A O 1
ATOM 567 N N . ALA A 1 74 ? -6.762 -3.449 -19.207 1.00 65.75 74 ALA A N 1
ATOM 568 C CA . ALA A 1 74 ? -5.667 -2.929 -18.378 1.00 65.75 74 ALA A CA 1
ATOM 569 C C . ALA A 1 74 ? -4.620 -2.176 -19.212 1.00 65.75 74 ALA A C 1
ATOM 571 O O . ALA A 1 74 ? -4.277 -2.584 -20.323 1.00 65.75 74 ALA A O 1
ATOM 572 N N . ALA A 1 75 ? -4.111 -1.060 -18.685 1.00 76.94 75 ALA A N 1
ATOM 573 C CA . ALA A 1 75 ? -3.095 -0.271 -19.368 1.00 76.94 75 ALA A CA 1
ATOM 574 C C . ALA A 1 75 ? -1.715 -0.942 -19.251 1.00 76.94 75 ALA A C 1
ATOM 576 O O . ALA A 1 75 ? -1.266 -1.312 -18.164 1.00 76.94 75 ALA A O 1
ATOM 577 N N . VAL A 1 76 ? -1.042 -1.080 -20.394 1.00 86.38 76 VAL A N 1
ATOM 578 C CA . VAL A 1 76 ? 0.311 -1.631 -20.497 1.00 86.38 76 VAL A CA 1
ATOM 579 C C . VAL A 1 76 ? 1.319 -0.484 -20.513 1.00 86.38 76 VAL A C 1
ATOM 581 O O . VAL A 1 76 ? 1.138 0.517 -21.212 1.00 86.38 76 VAL A O 1
ATOM 584 N N . PHE A 1 77 ? 2.389 -0.622 -19.734 1.00 91.25 77 PHE A N 1
ATOM 585 C CA . PHE A 1 77 ? 3.412 0.402 -19.559 1.00 91.25 77 PHE A CA 1
ATOM 586 C C . PHE A 1 77 ? 4.820 -0.139 -19.783 1.00 91.25 77 PHE A C 1
ATOM 588 O O . PHE A 1 77 ? 5.134 -1.287 -19.471 1.00 91.25 77 PHE A O 1
ATOM 595 N N . LYS A 1 78 ? 5.701 0.752 -20.234 1.00 95.31 78 LYS A N 1
ATOM 596 C CA . LYS A 1 78 ? 7.143 0.655 -20.019 1.00 95.31 78 LYS A CA 1
ATOM 597 C C . LYS A 1 78 ? 7.545 1.609 -18.900 1.00 95.31 78 LYS A C 1
ATOM 599 O O . LYS A 1 78 ? 7.163 2.781 -18.917 1.00 95.31 78 LYS A O 1
ATOM 604 N N . LEU A 1 79 ? 8.339 1.127 -17.951 1.00 97.31 79 LEU A N 1
ATOM 605 C CA . LEU A 1 79 ? 8.852 1.932 -16.844 1.00 97.31 79 LEU A CA 1
ATOM 606 C C . LEU A 1 79 ? 10.320 2.265 -17.101 1.00 97.31 79 LEU A C 1
ATOM 608 O O . LEU A 1 79 ? 11.161 1.374 -17.100 1.00 97.31 79 LEU A O 1
ATOM 612 N N . PHE A 1 80 ? 10.622 3.540 -17.336 1.00 98.12 80 PHE A N 1
ATOM 613 C CA . PHE A 1 80 ? 11.972 4.023 -17.625 1.00 98.12 80 PHE A CA 1
ATOM 614 C C . PHE A 1 80 ? 12.646 4.570 -16.370 1.00 98.12 80 PHE A C 1
ATOM 616 O O . PHE A 1 80 ? 12.024 5.304 -15.596 1.00 98.12 80 PHE A O 1
ATOM 623 N N . VAL A 1 81 ? 13.944 4.307 -16.225 1.00 97.75 81 VAL A N 1
ATOM 624 C CA . VAL A 1 81 ? 14.792 5.100 -15.333 1.00 97.75 81 VAL A CA 1
ATOM 625 C C . VAL A 1 81 ? 14.876 6.520 -15.918 1.00 97.75 81 VAL A C 1
ATOM 627 O O . VAL A 1 81 ? 15.256 6.663 -17.089 1.00 97.75 81 VAL A O 1
ATOM 630 N N . PRO A 1 82 ? 14.512 7.573 -15.158 1.00 96.62 82 PRO A N 1
ATOM 631 C CA . PRO A 1 82 ? 14.415 8.935 -15.670 1.00 96.62 82 PRO A CA 1
ATOM 632 C C . PRO A 1 82 ? 15.667 9.386 -16.419 1.00 96.62 82 PRO A C 1
ATOM 634 O O . PRO A 1 82 ? 16.785 9.152 -15.972 1.00 96.62 82 PRO A O 1
ATOM 637 N N . PHE A 1 83 ? 15.457 10.056 -17.555 1.00 95.31 83 PHE A N 1
ATOM 638 C CA . PHE A 1 83 ? 16.518 10.620 -18.404 1.00 95.31 83 PHE A CA 1
ATOM 639 C C . PHE A 1 83 ? 17.493 9.597 -19.006 1.00 95.31 83 PHE A C 1
ATOM 641 O O . PHE A 1 83 ? 18.556 9.966 -19.500 1.00 95.31 83 PHE A O 1
ATOM 648 N N . THR A 1 84 ? 17.125 8.316 -19.024 1.00 96.62 84 THR A N 1
ATOM 649 C CA . THR A 1 84 ? 17.913 7.257 -19.661 1.00 96.62 84 THR A CA 1
ATOM 650 C C . THR A 1 84 ? 17.074 6.468 -20.669 1.00 96.62 84 THR A C 1
ATOM 652 O O . THR A 1 84 ? 15.862 6.656 -20.788 1.00 96.62 84 THR A O 1
ATOM 655 N N . LYS A 1 85 ? 17.728 5.553 -21.390 1.00 96.88 85 LYS A N 1
ATOM 656 C CA . LYS A 1 85 ? 17.064 4.523 -22.205 1.00 96.88 85 LYS A CA 1
ATOM 657 C C . LYS A 1 85 ? 16.846 3.211 -21.443 1.00 96.88 85 LYS A C 1
ATOM 659 O O . LYS A 1 85 ? 16.452 2.229 -22.055 1.00 96.88 85 LYS A O 1
ATOM 664 N N . GLN A 1 86 ? 17.143 3.177 -20.147 1.00 98.12 86 GLN A N 1
ATOM 665 C CA . GLN A 1 86 ? 17.047 1.975 -19.330 1.00 98.12 86 GLN A CA 1
ATOM 666 C C . GLN A 1 86 ? 15.607 1.783 -18.856 1.00 98.12 86 GLN A C 1
ATOM 668 O O . GLN A 1 86 ? 14.985 2.728 -18.364 1.00 98.12 86 GLN A O 1
ATOM 673 N N . VAL A 1 87 ? 15.083 0.569 -18.993 1.00 98.00 87 VAL A N 1
ATOM 674 C CA . VAL A 1 87 ? 13.718 0.195 -18.613 1.00 98.00 87 VAL A CA 1
ATOM 675 C C . VAL A 1 87 ? 13.702 -0.956 -17.618 1.00 98.00 87 VAL A C 1
ATOM 677 O O . VAL A 1 87 ? 14.658 -1.724 -17.529 1.00 98.00 87 VAL A O 1
ATOM 680 N N . LEU A 1 88 ? 12.595 -1.084 -16.889 1.00 97.31 88 LEU A N 1
ATOM 681 C CA . LEU A 1 88 ? 12.286 -2.258 -16.084 1.00 97.31 88 LEU A CA 1
ATOM 682 C C . LEU A 1 88 ? 12.132 -3.480 -16.997 1.00 97.31 88 LEU A C 1
ATOM 684 O O . LEU A 1 88 ? 11.241 -3.515 -17.850 1.00 97.31 88 LEU A O 1
ATOM 688 N N . HIS A 1 89 ? 12.988 -4.474 -16.806 1.00 95.75 89 HIS A N 1
ATOM 689 C CA . HIS A 1 89 ? 13.064 -5.660 -17.644 1.00 95.75 89 HIS A CA 1
ATOM 690 C C . HIS A 1 89 ? 13.030 -6.924 -16.783 1.00 95.75 89 HIS A C 1
ATOM 692 O O . HIS A 1 89 ? 13.790 -7.060 -15.820 1.00 95.75 89 HIS A O 1
ATOM 698 N N . LEU A 1 90 ? 12.137 -7.846 -17.129 1.00 93.25 90 LEU A N 1
ATOM 699 C CA . LEU A 1 90 ? 12.131 -9.199 -16.591 1.00 93.25 90 LEU A CA 1
ATOM 700 C C . LEU A 1 90 ? 13.216 -9.997 -17.325 1.00 93.25 90 LEU A C 1
ATOM 702 O O . LEU A 1 90 ? 13.121 -10.144 -18.538 1.00 93.25 90 LEU A O 1
ATOM 706 N N . ASN A 1 91 ? 14.241 -10.484 -16.618 1.00 87.44 91 ASN A N 1
ATOM 707 C CA . ASN A 1 91 ? 15.295 -11.317 -17.210 1.00 87.44 91 ASN A CA 1
ATOM 708 C C . ASN A 1 91 ? 14.766 -12.733 -17.444 1.00 87.44 91 ASN A C 1
ATOM 710 O O . ASN A 1 91 ? 15.116 -13.662 -16.715 1.00 87.44 91 ASN A O 1
ATOM 714 N N . ASP A 1 92 ? 13.846 -12.861 -18.389 1.00 75.19 92 ASP A N 1
ATOM 715 C CA . ASP A 1 92 ? 13.099 -14.085 -18.589 1.00 75.19 92 ASP A CA 1
ATOM 716 C C . ASP A 1 92 ? 13.961 -15.209 -19.157 1.00 75.19 92 ASP A C 1
ATOM 718 O O . ASP A 1 92 ? 13.624 -16.343 -18.867 1.00 75.19 92 ASP A O 1
ATOM 722 N N . ASP A 1 93 ? 15.068 -14.961 -19.875 1.00 69.88 93 ASP A N 1
ATOM 723 C CA . ASP A 1 93 ? 15.955 -15.996 -20.463 1.00 69.88 93 ASP A CA 1
ATOM 724 C C . ASP A 1 93 ? 15.170 -17.195 -21.070 1.00 69.88 93 ASP A C 1
ATOM 726 O O . ASP A 1 93 ? 15.641 -18.332 -21.108 1.00 69.88 93 ASP A O 1
ATOM 730 N N . ASN A 1 94 ? 13.937 -16.946 -21.536 1.00 56.84 94 ASN A N 1
ATOM 731 C CA . ASN A 1 94 ? 12.925 -17.926 -21.957 1.00 56.84 94 ASN A CA 1
ATOM 732 C C . ASN A 1 94 ? 12.460 -18.979 -20.914 1.00 56.84 94 ASN A C 1
ATOM 734 O O . ASN A 1 94 ? 11.919 -20.018 -21.295 1.00 56.84 94 ASN A O 1
ATOM 738 N N . SER A 1 95 ? 12.608 -18.734 -19.613 1.00 62.94 95 SER A N 1
ATOM 739 C CA . SER A 1 95 ? 12.140 -19.581 -18.510 1.00 62.94 95 SER A CA 1
ATOM 740 C C . SER A 1 95 ? 11.139 -18.845 -17.616 1.00 62.94 95 SER A C 1
ATOM 742 O O . SER A 1 95 ? 11.478 -17.871 -16.954 1.00 62.94 95 SER A O 1
ATOM 744 N N . TRP A 1 96 ? 9.912 -19.364 -17.525 1.00 59.56 96 TRP A N 1
ATOM 745 C CA . TRP A 1 96 ? 8.846 -18.849 -16.654 1.00 59.56 96 TRP A CA 1
ATOM 746 C C . TRP A 1 96 ? 8.846 -19.567 -15.298 1.00 59.56 96 TRP A C 1
ATOM 748 O O . TRP A 1 96 ? 7.986 -20.397 -15.012 1.00 59.56 96 TRP A O 1
ATOM 758 N N . THR A 1 97 ? 9.846 -19.285 -14.464 1.00 68.25 97 THR A N 1
ATOM 759 C CA . THR A 1 97 ? 9.974 -19.849 -13.109 1.00 68.25 97 THR A CA 1
ATOM 760 C C . THR A 1 97 ? 9.865 -18.777 -12.028 1.00 68.25 97 THR A C 1
ATOM 762 O O . THR A 1 97 ? 10.173 -17.610 -12.250 1.00 68.25 97 THR A O 1
ATOM 765 N N . ASN A 1 98 ? 9.482 -19.160 -10.809 1.00 68.88 98 ASN A N 1
ATOM 766 C CA . ASN A 1 98 ? 9.553 -18.248 -9.665 1.00 68.88 98 ASN A CA 1
ATOM 767 C C . ASN A 1 98 ? 10.995 -17.766 -9.431 1.00 68.88 98 ASN A C 1
ATOM 769 O O . ASN A 1 98 ? 11.950 -18.519 -9.614 1.00 68.88 98 ASN A O 1
ATOM 773 N N . GLY A 1 99 ? 11.148 -16.513 -8.993 1.00 72.56 99 GLY A N 1
ATOM 774 C CA . GLY A 1 99 ? 12.459 -15.937 -8.675 1.00 72.56 99 GLY A CA 1
ATOM 775 C C . GLY A 1 99 ? 13.250 -15.411 -9.876 1.00 72.56 99 GLY A C 1
ATOM 776 O O . GLY A 1 99 ? 14.444 -15.141 -9.727 1.00 72.56 99 GLY A O 1
ATOM 777 N N . ILE A 1 100 ? 12.613 -15.233 -11.042 1.00 80.88 100 ILE A N 1
ATOM 778 C CA . ILE A 1 100 ? 13.227 -14.509 -12.162 1.00 80.88 100 ILE A CA 1
ATOM 779 C C . ILE A 1 100 ? 13.644 -13.115 -11.698 1.00 80.88 100 ILE A C 1
ATOM 781 O O . ILE A 1 100 ? 12.899 -12.393 -11.030 1.00 80.88 100 ILE A O 1
ATOM 785 N N . LYS A 1 101 ? 14.868 -12.740 -12.061 1.00 86.38 101 LYS A N 1
ATOM 786 C CA . LYS A 1 101 ? 15.426 -11.441 -11.712 1.00 86.38 101 LYS A CA 1
ATOM 787 C C . LYS A 1 101 ? 14.751 -10.347 -12.525 1.00 86.38 101 LYS A C 1
ATOM 789 O O . LYS A 1 101 ? 14.566 -10.471 -13.732 1.00 86.38 101 LYS A O 1
ATOM 794 N N . ILE A 1 102 ? 14.468 -9.239 -11.857 1.00 93.31 102 ILE A N 1
ATOM 795 C CA . ILE A 1 102 ? 14.112 -7.988 -12.513 1.00 93.31 102 ILE A CA 1
ATOM 796 C C . ILE A 1 102 ? 15.363 -7.111 -12.533 1.00 93.31 102 ILE A C 1
ATOM 798 O O . ILE A 1 102 ? 16.070 -6.981 -11.529 1.00 93.31 102 ILE A O 1
ATOM 802 N N . GLN A 1 103 ? 15.656 -6.521 -13.682 1.00 96.19 103 GLN A N 1
ATOM 803 C CA . GLN A 1 103 ? 16.853 -5.720 -13.912 1.00 96.19 103 GLN A CA 1
ATOM 804 C C . GLN A 1 103 ? 16.541 -4.501 -14.777 1.00 96.19 103 GLN A C 1
ATOM 806 O O . GLN A 1 103 ? 15.453 -4.386 -15.343 1.00 96.19 103 GLN A O 1
ATOM 811 N N . THR A 1 104 ? 17.486 -3.573 -14.869 1.00 97.38 104 THR A N 1
ATOM 812 C CA . THR A 1 104 ? 17.469 -2.564 -15.923 1.00 97.38 104 THR A CA 1
ATOM 813 C C . THR A 1 104 ? 18.029 -3.146 -17.208 1.00 97.38 104 THR A C 1
ATOM 815 O O . THR A 1 104 ? 18.976 -3.936 -17.191 1.00 97.38 104 THR A O 1
ATOM 818 N N . TRP A 1 105 ? 17.447 -2.741 -18.328 1.00 97.62 105 TRP A N 1
ATOM 819 C CA . TRP A 1 105 ? 17.957 -3.058 -19.654 1.00 97.62 105 TRP A CA 1
ATOM 820 C C . TRP A 1 105 ? 17.670 -1.914 -20.615 1.00 97.62 105 TRP A C 1
ATOM 822 O O . TRP A 1 105 ? 16.671 -1.212 -20.457 1.00 97.62 105 TRP A O 1
ATOM 832 N N . SER A 1 106 ? 18.505 -1.734 -21.631 1.00 97.69 106 SER A N 1
ATOM 833 C CA . SER A 1 106 ? 18.242 -0.785 -22.709 1.00 97.69 106 SER A CA 1
ATOM 834 C C . SER A 1 106 ? 16.895 -1.085 -23.374 1.00 97.69 106 SER A C 1
ATOM 836 O O . SER A 1 106 ? 16.552 -2.239 -23.623 1.00 97.69 106 SER A O 1
ATOM 838 N N . ASP A 1 107 ? 16.105 -0.055 -23.666 1.00 96.81 107 ASP A N 1
ATOM 839 C CA . ASP A 1 107 ? 14.834 -0.197 -24.378 1.00 96.81 107 ASP A CA 1
ATOM 840 C C . ASP A 1 107 ? 15.051 -0.898 -25.729 1.00 96.81 107 ASP A C 1
ATOM 842 O O . ASP A 1 107 ? 15.755 -0.391 -26.604 1.00 96.81 107 ASP A O 1
ATOM 846 N N . LEU A 1 108 ? 14.437 -2.070 -25.889 1.00 94.25 108 LEU A N 1
ATOM 847 C CA . LEU A 1 108 ? 14.564 -2.921 -27.072 1.00 94.25 108 LEU A CA 1
ATOM 848 C C . LEU A 1 108 ? 13.426 -2.676 -28.091 1.00 94.25 108 LEU A C 1
ATOM 850 O O . LEU A 1 108 ? 13.277 -3.425 -29.058 1.00 94.25 108 LEU A O 1
ATOM 854 N N . GLY A 1 109 ? 12.609 -1.635 -27.890 1.00 91.31 109 GLY A N 1
ATOM 855 C CA . GLY A 1 109 ? 11.528 -1.241 -28.797 1.00 91.31 109 GLY A CA 1
ATOM 856 C C . GLY A 1 109 ? 10.162 -1.850 -28.459 1.00 91.31 109 GLY A C 1
ATOM 857 O O . GLY A 1 109 ? 9.983 -2.554 -27.463 1.00 91.31 109 GLY A O 1
ATOM 858 N N . SER A 1 110 ? 9.151 -1.540 -29.271 1.00 84.19 110 SER A N 1
ATOM 859 C CA . SER A 1 110 ? 7.735 -1.788 -28.955 1.00 84.19 110 SER A CA 1
ATOM 860 C C . SER A 1 110 ? 7.338 -3.261 -28.862 1.00 84.19 110 SER A C 1
ATOM 862 O O . SER A 1 110 ? 6.361 -3.558 -28.192 1.00 84.19 110 SER A O 1
ATOM 864 N N . ASN A 1 111 ? 8.074 -4.194 -29.468 1.00 82.44 111 ASN A N 1
ATOM 865 C CA . ASN A 1 111 ? 7.672 -5.609 -29.540 1.00 82.44 111 ASN A CA 1
ATOM 866 C C . ASN A 1 111 ? 8.184 -6.471 -28.373 1.00 82.44 111 ASN A C 1
ATOM 868 O O . ASN A 1 111 ? 8.048 -7.689 -28.391 1.00 82.44 111 ASN A O 1
ATOM 872 N N . GLN A 1 112 ? 8.777 -5.853 -27.355 1.00 88.94 112 GLN A N 1
ATOM 873 C CA . GLN A 1 112 ? 9.538 -6.568 -26.331 1.00 88.94 112 GLN A CA 1
ATOM 874 C C . GLN A 1 112 ? 8.693 -6.798 -25.084 1.00 88.94 112 GLN A C 1
ATOM 876 O O . GLN A 1 112 ? 8.569 -5.914 -24.235 1.00 88.94 112 GLN A O 1
ATOM 881 N N . ALA A 1 113 ? 8.087 -7.984 -25.005 1.00 87.81 113 ALA A N 1
ATOM 882 C CA . ALA A 1 113 ? 7.159 -8.368 -23.941 1.00 87.81 113 ALA A CA 1
ATOM 883 C C . ALA A 1 113 ? 7.798 -8.304 -22.544 1.00 87.81 113 ALA A C 1
ATOM 885 O O . ALA A 1 113 ? 7.188 -7.766 -21.628 1.00 87.81 113 ALA A O 1
ATOM 886 N N . ALA A 1 114 ? 9.062 -8.718 -22.408 1.00 90.62 114 ALA A N 1
ATOM 887 C CA . ALA A 1 114 ? 9.818 -8.674 -21.152 1.00 90.62 114 ALA A CA 1
ATOM 888 C C . ALA A 1 114 ? 10.037 -7.256 -20.581 1.00 90.62 114 ALA A C 1
ATOM 890 O O . ALA A 1 114 ? 10.536 -7.097 -19.468 1.00 90.62 114 ALA A O 1
ATOM 891 N N . GLN A 1 115 ? 9.724 -6.207 -21.350 1.00 93.81 115 GLN A N 1
ATOM 892 C CA . GLN A 1 115 ? 9.831 -4.802 -20.941 1.00 93.81 115 GLN A CA 1
ATOM 893 C C . GLN A 1 115 ? 8.462 -4.131 -20.756 1.00 93.81 115 GLN A C 1
ATOM 895 O O . GLN A 1 115 ? 8.398 -2.915 -20.560 1.00 93.81 115 GLN A O 1
ATOM 900 N N . LYS A 1 116 ? 7.370 -4.895 -20.860 1.00 91.44 116 LYS A N 1
ATOM 901 C CA . LYS A 1 116 ? 5.994 -4.414 -20.746 1.00 91.44 116 LYS A CA 1
ATOM 902 C C . LYS A 1 116 ? 5.363 -4.929 -19.469 1.00 91.44 116 LYS A C 1
ATOM 904 O O . LYS A 1 116 ? 5.432 -6.113 -19.160 1.00 91.44 116 LYS A O 1
ATOM 909 N N . TRP A 1 117 ? 4.702 -4.025 -18.767 1.00 90.00 117 TRP A N 1
ATOM 910 C CA . TRP A 1 117 ? 4.114 -4.292 -17.468 1.00 90.00 117 TRP A CA 1
ATOM 911 C C . TRP A 1 117 ? 2.658 -3.866 -17.488 1.00 90.00 117 TRP A C 1
ATOM 913 O O . TRP A 1 117 ? 2.340 -2.728 -17.837 1.00 90.00 117 TRP A O 1
ATOM 923 N N . ILE A 1 118 ? 1.777 -4.788 -17.120 1.00 85.62 118 ILE A N 1
ATOM 924 C CA . ILE A 1 118 ? 0.391 -4.455 -16.823 1.00 85.62 118 ILE A CA 1
ATOM 925 C C . ILE A 1 118 ? 0.388 -3.834 -15.430 1.00 85.62 118 ILE A C 1
ATOM 927 O O . ILE A 1 118 ? 0.797 -4.474 -14.462 1.00 85.62 118 ILE A O 1
ATOM 931 N N . ILE A 1 119 ? -0.043 -2.579 -15.341 1.00 83.75 119 ILE A N 1
ATOM 932 C CA . ILE A 1 119 ? -0.322 -1.934 -14.059 1.00 83.75 119 ILE A CA 1
ATOM 933 C C . ILE A 1 119 ? -1.833 -1.954 -13.916 1.00 83.75 119 ILE A C 1
ATOM 935 O O . ILE A 1 119 ? -2.532 -1.096 -14.458 1.00 83.75 119 ILE A O 1
ATOM 939 N N . ASP A 1 120 ? -2.323 -2.996 -13.255 1.00 71.69 120 ASP A N 1
ATOM 940 C CA . ASP A 1 120 ? -3.748 -3.174 -13.041 1.00 71.69 120 ASP A CA 1
ATOM 941 C C . ASP A 1 120 ? -4.200 -2.337 -11.840 1.00 71.69 120 ASP A C 1
ATOM 943 O O . ASP A 1 120 ? -3.781 -2.572 -10.706 1.00 71.69 120 ASP A O 1
ATOM 947 N N . SER A 1 121 ? -5.035 -1.330 -12.097 1.00 63.72 121 SER A N 1
ATOM 948 C CA . SER A 1 121 ? -5.721 -0.576 -11.045 1.00 63.72 121 SER A CA 1
ATOM 949 C C . SER A 1 121 ? -6.965 -1.302 -10.540 1.00 63.72 121 SER A C 1
ATOM 951 O O . SER A 1 121 ? -7.506 -0.924 -9.505 1.00 63.72 121 SER A O 1
ATOM 953 N N . ASN A 1 122 ? -7.437 -2.326 -11.260 1.00 57.06 122 ASN A N 1
ATOM 954 C CA . ASN A 1 122 ? -8.535 -3.195 -10.863 1.00 57.06 122 ASN A CA 1
ATOM 955 C C . ASN A 1 122 ? -8.046 -4.252 -9.869 1.00 57.06 122 ASN A C 1
ATOM 957 O O . ASN A 1 122 ? -8.275 -5.453 -10.000 1.00 57.06 122 ASN A O 1
ATOM 961 N N . THR A 1 123 ? -7.390 -3.781 -8.817 1.00 54.34 123 THR A N 1
ATOM 962 C CA . THR A 1 123 ? -7.187 -4.539 -7.595 1.00 54.34 123 THR A CA 1
ATOM 963 C C . THR A 1 123 ? -8.505 -4.538 -6.826 1.00 54.34 123 THR A C 1
ATOM 965 O O . THR A 1 123 ? -8.566 -4.016 -5.721 1.00 54.34 123 THR A O 1
ATOM 968 N N . THR A 1 124 ? -9.605 -5.042 -7.408 1.00 44.59 124 THR A N 1
ATOM 969 C CA . THR A 1 124 ? -10.888 -5.152 -6.695 1.00 44.59 124 THR A CA 1
ATOM 970 C C . THR A 1 124 ? -10.710 -6.081 -5.505 1.00 44.59 124 THR A C 1
ATOM 972 O O . THR A 1 124 ? -10.897 -7.294 -5.578 1.00 44.59 124 THR A O 1
ATOM 975 N N . PHE A 1 125 ? -10.293 -5.487 -4.398 1.00 52.12 125 PHE A N 1
ATOM 976 C CA . PHE A 1 125 ? -10.464 -5.997 -3.068 1.00 52.12 125 PHE A CA 1
ATOM 977 C C . PHE A 1 125 ? -11.961 -5.881 -2.798 1.00 52.12 125 PHE A C 1
ATOM 979 O O . PHE A 1 125 ? -12.547 -4.819 -3.022 1.00 52.12 125 PHE A O 1
ATOM 986 N N . GLU A 1 126 ? -12.601 -6.969 -2.370 1.00 56.75 126 GLU A N 1
ATOM 987 C CA . GLU A 1 126 ? -13.932 -6.840 -1.785 1.00 56.75 126 GLU A CA 1
ATOM 988 C C . GLU A 1 126 ? -13.863 -5.760 -0.707 1.00 56.75 126 GLU A C 1
ATOM 990 O O . GLU A 1 126 ? -12.911 -5.717 0.082 1.00 56.75 126 GLU A O 1
ATOM 995 N N . VAL A 1 127 ? -14.826 -4.839 -0.748 1.00 64.00 127 VAL A N 1
ATOM 996 C CA . VAL A 1 127 ? -14.910 -3.750 0.218 1.00 64.00 127 VAL A CA 1
ATOM 997 C C . VAL A 1 127 ? -14.907 -4.398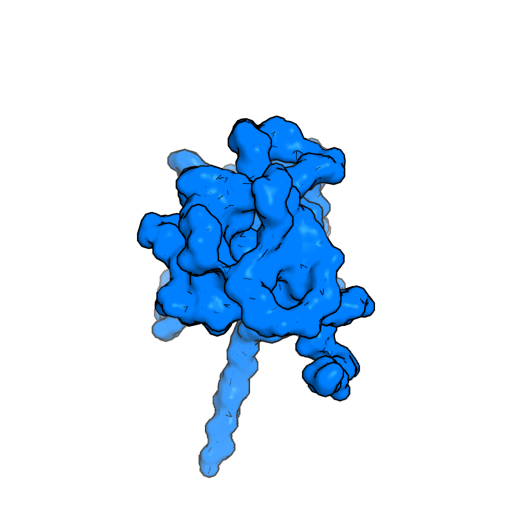 1.610 1.00 64.00 127 VAL A C 1
ATOM 999 O O . VAL A 1 127 ? -15.763 -5.247 1.863 1.00 64.00 127 VAL A O 1
ATOM 1002 N N . PRO A 1 128 ? -13.944 -4.074 2.498 1.00 72.31 128 PRO A N 1
ATOM 1003 C CA . PRO A 1 128 ? -13.727 -4.859 3.716 1.00 72.31 128 PRO A CA 1
ATOM 1004 C C . PRO A 1 128 ? -14.924 -4.801 4.672 1.00 72.31 128 PRO A C 1
ATOM 1006 O O . PRO A 1 128 ? -15.082 -5.688 5.508 1.00 72.31 128 PRO A O 1
ATOM 1009 N N . PHE A 1 129 ? -15.775 -3.781 4.526 1.00 84.50 129 PHE A N 1
ATOM 1010 C CA . PHE A 1 129 ? -17.017 -3.621 5.267 1.00 84.50 129 PHE A CA 1
ATOM 1011 C C . PHE A 1 129 ? -18.121 -3.056 4.369 1.00 84.50 129 PHE A C 1
ATOM 1013 O O . PHE A 1 129 ? -17.871 -2.420 3.351 1.00 84.50 129 PHE A O 1
ATOM 1020 N N . GLU A 1 13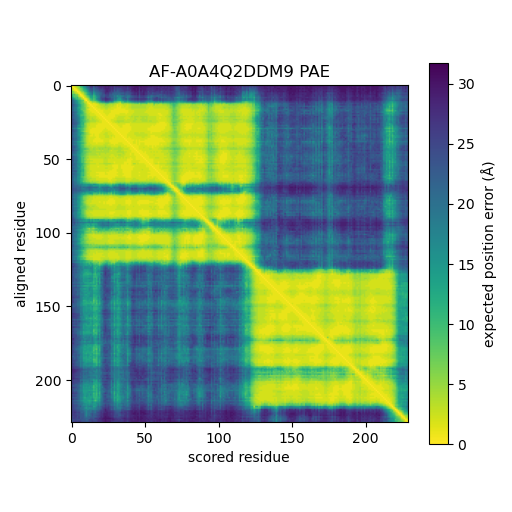0 ? -19.366 -3.230 4.786 1.00 89.00 130 GLU A N 1
ATOM 1021 C CA . GLU A 1 130 ? -20.514 -2.513 4.245 1.00 89.00 130 GLU A CA 1
ATOM 1022 C C . GLU A 1 130 ? -20.745 -1.260 5.103 1.00 89.00 130 GLU A C 1
ATOM 1024 O O . GLU A 1 130 ? -20.871 -1.347 6.328 1.00 89.00 130 GLU A O 1
ATOM 1029 N N . ALA A 1 131 ? -20.819 -0.083 4.477 1.00 90.88 131 ALA A N 1
ATOM 1030 C CA . ALA A 1 131 ? -21.108 1.154 5.197 1.00 90.88 131 ALA A CA 1
ATOM 1031 C C . ALA A 1 131 ? -22.496 1.101 5.874 1.00 90.88 131 ALA A C 1
ATOM 1033 O O . ALA A 1 131 ? -23.472 0.627 5.292 1.00 90.88 131 ALA A O 1
ATOM 1034 N N . GLY A 1 132 ? -22.581 1.593 7.110 1.00 92.69 132 GLY A N 1
ATOM 1035 C CA . GLY A 1 132 ? -23.775 1.564 7.959 1.00 92.69 132 GLY A CA 1
ATOM 1036 C C . GLY A 1 132 ? -24.013 0.234 8.683 1.00 92.69 132 GLY A C 1
ATOM 1037 O O . GLY A 1 132 ? -24.985 0.111 9.430 1.00 92.69 132 GLY A O 1
ATOM 1038 N N . ARG A 1 133 ? -23.163 -0.785 8.490 1.00 96.44 133 ARG A N 1
ATOM 1039 C CA . ARG A 1 133 ? -23.262 -2.043 9.245 1.00 96.44 133 ARG A CA 1
ATOM 1040 C C . ARG A 1 133 ? -22.541 -1.960 10.581 1.00 96.44 133 ARG A C 1
ATOM 1042 O O . ARG A 1 133 ? -21.527 -1.282 10.730 1.00 96.44 133 ARG A O 1
ATOM 1049 N N . ILE A 1 134 ? -23.069 -2.716 11.540 1.00 96.75 134 ILE A N 1
ATOM 1050 C CA . ILE A 1 134 ? -22.500 -2.881 12.875 1.00 96.75 134 ILE A CA 1
ATOM 1051 C C . ILE A 1 134 ? -21.701 -4.181 12.918 1.00 96.75 134 ILE A C 1
ATOM 1053 O O . ILE A 1 134 ? -22.216 -5.246 12.576 1.00 96.75 134 ILE A O 1
ATOM 1057 N N . TYR A 1 135 ? -20.469 -4.083 13.399 1.00 96.56 135 TYR A N 1
ATOM 1058 C CA . TYR A 1 135 ? -19.520 -5.179 13.516 1.00 96.56 135 TYR A CA 1
ATOM 1059 C C . TYR A 1 135 ? -19.064 -5.375 14.961 1.00 96.56 135 TYR A C 1
ATOM 1061 O O . TYR A 1 135 ? -19.099 -4.456 15.782 1.00 96.56 135 TYR A O 1
ATOM 1069 N N . ILE A 1 136 ? -18.576 -6.579 15.246 1.00 97.00 136 ILE A N 1
ATOM 1070 C CA . ILE A 1 136 ? -17.648 -6.839 16.347 1.00 97.00 136 ILE A CA 1
ATOM 1071 C C . ILE A 1 136 ? -16.254 -7.011 15.743 1.00 97.00 136 ILE A C 1
ATOM 1073 O O . ILE A 1 136 ? -16.108 -7.632 14.691 1.00 97.00 136 ILE A O 1
ATOM 1077 N N . LEU A 1 137 ? -15.231 -6.456 16.389 1.00 95.50 137 LEU A N 1
ATOM 1078 C CA . LEU A 1 137 ? -13.844 -6.601 15.946 1.00 95.50 137 LEU A CA 1
ATOM 1079 C C . LEU A 1 137 ? -13.160 -7.620 16.852 1.00 95.50 137 LEU A C 1
ATOM 1081 O O . LEU A 1 137 ? -12.920 -7.330 18.022 1.00 95.50 137 LEU A O 1
ATOM 1085 N N . VAL A 1 138 ? -12.901 -8.815 16.324 1.00 93.44 138 VAL A N 1
ATOM 1086 C CA . VAL A 1 138 ? -12.348 -9.950 17.075 1.00 93.44 138 VAL A CA 1
ATOM 1087 C C . VAL A 1 138 ? -10.841 -10.025 16.850 1.00 93.44 138 VAL A C 1
ATOM 1089 O O . VAL A 1 138 ? -10.374 -10.057 15.714 1.00 93.44 138 VAL A O 1
ATOM 1092 N N . ASN A 1 139 ? -10.067 -10.091 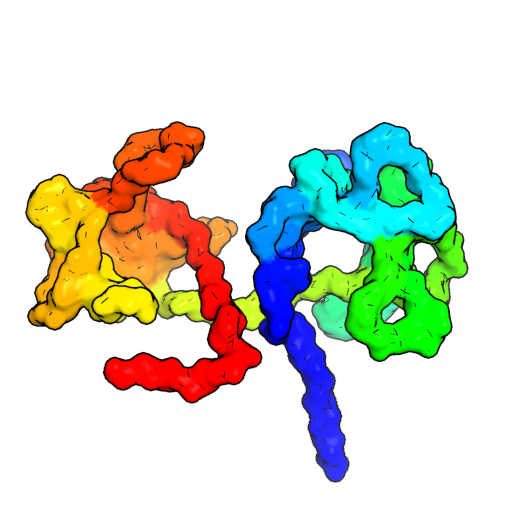17.928 1.00 88.88 139 ASN A N 1
ATOM 1093 C CA . ASN A 1 139 ? -8.646 -10.394 17.859 1.00 88.88 139 ASN A CA 1
ATOM 1094 C C . ASN A 1 139 ? -8.459 -11.876 17.492 1.00 88.88 139 ASN A C 1
ATOM 1096 O O . ASN A 1 139 ? -8.884 -12.761 18.232 1.00 88.88 139 ASN A O 1
ATOM 1100 N N . CYS A 1 140 ? -7.802 -12.157 16.367 1.00 84.12 140 CYS A N 1
ATOM 1101 C CA . CYS A 1 140 ? -7.628 -13.520 15.852 1.00 84.12 140 CYS A CA 1
ATOM 1102 C C . CYS A 1 140 ? -6.728 -14.421 16.718 1.00 84.12 140 CYS A C 1
ATOM 1104 O O . CYS A 1 140 ? -6.782 -15.643 16.587 1.00 84.12 140 CYS A O 1
ATOM 1106 N N . HIS A 1 141 ? -5.905 -13.842 17.599 1.00 80.25 141 HIS A N 1
ATOM 1107 C CA . HIS A 1 141 ? -5.025 -14.589 18.494 1.00 80.25 141 HIS A CA 1
ATOM 1108 C C . HIS A 1 141 ? -5.721 -14.966 19.805 1.00 80.25 141 HIS A C 1
ATOM 1110 O O . HIS A 1 141 ? -5.623 -16.106 20.250 1.00 80.25 141 HIS A O 1
ATOM 1116 N N . THR A 1 142 ? -6.421 -14.017 20.430 1.00 89.94 142 THR A N 1
ATOM 1117 C CA . THR A 1 142 ? -7.025 -14.194 21.761 1.00 89.94 142 THR A CA 1
ATOM 1118 C C . THR A 1 142 ? -8.515 -14.525 21.723 1.00 89.94 142 THR A C 1
ATOM 1120 O O . THR A 1 142 ? -9.060 -14.949 22.738 1.00 89.94 142 THR A O 1
ATOM 1123 N N . GLY A 1 143 ? -9.198 -14.285 20.600 1.00 90.50 143 GLY A N 1
ATOM 1124 C CA . GLY A 1 143 ? -10.656 -14.386 20.483 1.00 90.50 143 GLY A CA 1
ATOM 1125 C C . GLY A 1 143 ? -11.428 -13.291 21.231 1.00 90.50 143 GLY A C 1
ATOM 1126 O O . GLY A 1 143 ? -12.657 -13.317 21.262 1.00 90.50 143 GLY A O 1
ATOM 1127 N N . THR A 1 144 ? -10.739 -12.325 21.847 1.00 96.38 144 THR A N 1
ATOM 1128 C CA . THR A 1 144 ? -11.377 -11.194 22.534 1.00 96.38 144 THR A CA 1
ATOM 1129 C C . THR A 1 144 ? -11.852 -10.142 21.535 1.00 96.38 144 THR A C 1
ATOM 1131 O O . THR A 1 144 ? -11.309 -10.022 20.438 1.00 96.38 144 THR A O 1
ATOM 1134 N N . VAL A 1 145 ? -12.864 -9.361 21.907 1.00 97.88 145 VAL A N 1
ATOM 1135 C CA . VAL A 1 145 ? -13.404 -8.269 21.090 1.00 97.88 145 VAL A CA 1
ATOM 1136 C C . VAL A 1 145 ? -12.872 -6.912 21.535 1.00 97.88 145 VAL A C 1
ATOM 1138 O O . VAL A 1 145 ? -12.598 -6.709 22.719 1.00 97.88 145 VAL A O 1
ATOM 1141 N N . ALA A 1 146 ? -12.753 -5.970 20.598 1.00 97.81 146 ALA A N 1
ATOM 1142 C CA . ALA A 1 146 ? -12.461 -4.575 20.911 1.00 97.81 146 ALA A CA 1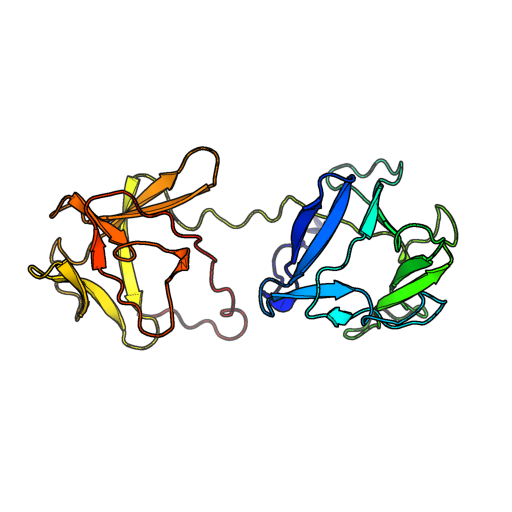
ATOM 1143 C C . ALA A 1 146 ? -13.656 -3.932 21.634 1.00 97.81 146 ALA A C 1
ATOM 1145 O O . ALA A 1 146 ? -14.723 -3.736 21.047 1.00 97.81 146 ALA A O 1
ATOM 1146 N N . GLN A 1 147 ? -13.463 -3.593 22.905 1.00 98.25 147 GLN A N 1
ATOM 1147 C CA . GLN A 1 147 ? -14.464 -3.005 23.784 1.00 98.25 147 GLN A CA 1
ATOM 1148 C C . GLN A 1 147 ? -14.083 -1.573 24.151 1.00 98.25 147 GLN A C 1
ATOM 1150 O O . GLN A 1 147 ? -12.954 -1.322 24.560 1.00 98.25 147 GLN A O 1
ATOM 1155 N N . LEU A 1 148 ? -15.047 -0.659 24.070 1.00 98.31 148 LEU A N 1
ATOM 1156 C CA . LEU A 1 148 ? -14.947 0.685 24.624 1.00 98.31 148 LEU A CA 1
ATOM 1157 C C . LEU A 1 148 ? -15.328 0.680 26.113 1.00 98.31 148 LEU A C 1
ATOM 1159 O O . LEU A 1 148 ? -16.406 0.221 26.495 1.00 98.31 148 LEU A O 1
ATOM 1163 N N . GLU A 1 149 ? -14.454 1.208 26.955 1.00 97.12 149 GLU A N 1
ATOM 1164 C CA . GLU A 1 149 ? -14.686 1.377 28.389 1.00 97.12 149 GLU A CA 1
ATOM 1165 C C . GLU A 1 149 ? -15.229 2.775 28.716 1.00 97.12 149 GLU A C 1
ATOM 1167 O O . GLU A 1 149 ? -15.052 3.726 27.951 1.00 97.12 149 GLU A O 1
ATOM 1172 N N . ASP A 1 150 ? -15.827 2.932 29.900 1.00 95.56 150 ASP A N 1
ATOM 1173 C CA . ASP A 1 150 ? -16.342 4.225 30.387 1.00 95.56 150 ASP A CA 1
ATOM 1174 C C . ASP A 1 150 ? -15.237 5.288 30.539 1.00 95.56 150 ASP A C 1
ATOM 1176 O O . ASP A 1 150 ? -15.485 6.492 30.484 1.00 95.56 150 ASP A O 1
ATOM 1180 N N . THR A 1 151 ? -13.986 4.845 30.677 1.00 96.06 151 THR A N 1
ATOM 1181 C CA . THR A 1 151 ? -12.773 5.677 30.707 1.00 96.06 151 THR A CA 1
ATOM 1182 C C . THR A 1 151 ? -12.354 6.184 29.320 1.00 96.06 151 THR A C 1
ATOM 1184 O O . THR A 1 151 ? -11.343 6.877 29.196 1.00 96.06 151 THR A O 1
ATOM 1187 N N . ASN A 1 152 ? -13.120 5.856 28.274 1.00 96.31 152 ASN A N 1
ATOM 1188 C CA . ASN A 1 152 ? -12.802 6.002 26.852 1.00 96.31 152 ASN A CA 1
ATOM 1189 C C . ASN A 1 152 ? -11.634 5.138 26.365 1.00 96.31 152 ASN A C 1
ATOM 1191 O O . ASN A 1 152 ? -11.231 5.284 25.216 1.00 96.31 152 ASN A O 1
ATOM 1195 N N . GLN A 1 153 ? -11.087 4.245 27.186 1.00 97.19 153 GLN A N 1
ATOM 1196 C CA . GLN A 1 153 ? -10.074 3.300 26.723 1.00 97.19 153 GLN A CA 1
ATOM 1197 C C . GLN A 1 153 ? -10.704 2.246 25.811 1.00 97.19 153 GLN A C 1
ATOM 1199 O O . GLN A 1 153 ? -11.876 1.900 25.974 1.00 97.19 153 GLN A O 1
ATOM 1204 N N . ILE A 1 154 ? -9.933 1.743 24.846 1.00 97.31 154 ILE A N 1
ATOM 1205 C CA . ILE A 1 154 ? -10.321 0.574 24.055 1.00 97.31 154 ILE A CA 1
ATOM 1206 C C . ILE A 1 154 ? -9.406 -0.585 24.434 1.00 97.31 154 ILE A C 1
ATOM 1208 O O . ILE A 1 154 ? -8.185 -0.491 24.330 1.00 97.31 154 ILE A O 1
ATOM 1212 N N . ALA A 1 155 ? -10.011 -1.681 24.878 1.00 96.69 155 ALA A N 1
ATOM 1213 C CA . ALA A 1 155 ? -9.312 -2.861 25.365 1.00 96.69 155 ALA A CA 1
ATOM 1214 C C . ALA A 1 155 ? -9.907 -4.142 24.770 1.00 96.69 155 ALA A C 1
ATOM 1216 O O . ALA A 1 155 ? -11.039 -4.162 24.285 1.00 96.69 155 ALA A O 1
ATOM 1217 N N . GLY A 1 156 ? -9.137 -5.230 24.809 1.00 96.69 156 GLY A N 1
ATOM 1218 C CA . GLY A 1 156 ? -9.644 -6.557 24.471 1.00 96.69 156 GLY A CA 1
ATOM 1219 C C . GLY A 1 156 ? -10.470 -7.126 25.624 1.00 96.69 156 GLY A C 1
ATOM 1220 O O . GLY A 1 156 ? -9.968 -7.220 26.741 1.00 96.69 156 GLY A O 1
ATOM 1221 N N . TYR A 1 157 ? -11.706 -7.545 25.358 1.00 97.25 157 TYR A N 1
ATOM 1222 C CA . TYR A 1 157 ? -12.598 -8.131 26.364 1.00 97.25 157 TYR A CA 1
ATOM 1223 C C . TYR A 1 157 ? -13.327 -9.370 25.830 1.00 97.25 157 TYR A C 1
ATOM 1225 O O . TYR A 1 157 ? -13.479 -9.536 24.622 1.00 97.25 157 TYR A O 1
ATOM 1233 N N . SER A 1 158 ? -13.784 -10.266 26.706 1.00 97.69 158 SER A N 1
ATOM 1234 C CA . SER A 1 158 ? -14.600 -11.412 26.282 1.00 97.69 158 SER A CA 1
ATOM 1235 C C . SER A 1 158 ? -15.938 -10.939 25.719 1.00 97.69 158 SER A C 1
ATOM 1237 O O . SER A 1 158 ? -16.608 -10.103 26.326 1.00 97.69 158 SER A O 1
ATOM 1239 N N . PHE A 1 159 ? -16.362 -11.481 24.577 1.00 97.31 159 PHE A N 1
ATOM 1240 C CA . PHE A 1 159 ? -17.640 -11.084 23.993 1.00 97.31 159 PHE A CA 1
ATOM 1241 C C . PHE A 1 159 ? -18.805 -11.426 24.933 1.00 97.31 159 PHE A C 1
ATOM 1243 O O . PHE A 1 159 ? -18.965 -12.572 25.352 1.00 97.31 159 PHE A O 1
ATOM 1250 N N . ASN A 1 160 ? -19.617 -10.425 25.267 1.00 97.12 160 ASN A N 1
ATOM 1251 C CA . ASN A 1 160 ? -20.791 -10.554 26.132 1.00 97.12 160 ASN A CA 1
ATOM 1252 C C . ASN A 1 160 ? -22.054 -9.918 25.521 1.00 97.12 160 ASN A C 1
ATOM 1254 O O . ASN A 1 160 ? -23.074 -9.810 26.198 1.00 97.12 160 ASN A O 1
ATOM 1258 N N . GLY A 1 161 ? -21.994 -9.485 24.256 1.00 95.06 161 GLY A N 1
ATOM 1259 C CA . GLY A 1 161 ? -23.107 -8.824 23.568 1.00 95.06 161 GLY A CA 1
ATOM 1260 C C . GLY A 1 161 ? -23.357 -7.378 24.009 1.00 95.06 161 GLY A C 1
ATOM 1261 O O . GLY A 1 161 ? -24.357 -6.780 23.608 1.00 95.06 161 GLY A O 1
ATOM 1262 N N . GLY A 1 162 ? -22.472 -6.800 24.825 1.00 96.62 162 GLY A N 1
ATOM 1263 C CA . GLY A 1 162 ? -22.544 -5.407 25.247 1.00 96.62 162 GLY A CA 1
ATOM 1264 C C . GLY A 1 162 ? -22.437 -4.449 24.061 1.00 96.62 162 GLY A C 1
ATOM 1265 O O . GLY A 1 162 ? -21.629 -4.633 23.153 1.00 96.62 162 GLY A O 1
ATOM 1266 N N . ARG A 1 163 ? -23.232 -3.371 24.062 1.00 97.19 163 ARG A N 1
ATOM 1267 C CA . ARG A 1 163 ? -23.210 -2.376 22.968 1.00 97.19 163 ARG A CA 1
ATOM 1268 C C . ARG A 1 163 ? -21.870 -1.643 22.861 1.00 97.19 163 ARG A C 1
ATOM 1270 O O . ARG A 1 163 ? -21.488 -1.191 21.783 1.00 97.19 163 ARG A O 1
ATOM 1277 N N . ASN A 1 164 ? -21.133 -1.564 23.963 1.00 97.88 164 ASN A N 1
ATOM 1278 C CA . ASN A 1 164 ? -19.774 -1.042 24.007 1.00 97.88 164 ASN A CA 1
ATOM 1279 C C . ASN A 1 164 ? -18.736 -1.961 23.322 1.00 97.88 164 ASN A C 1
ATOM 1281 O O . ASN A 1 164 ? -17.584 -1.567 23.193 1.00 97.88 164 ASN A O 1
ATOM 1285 N N . GLN A 1 165 ? -19.132 -3.149 22.848 1.00 98.44 165 GLN A N 1
ATOM 1286 C CA . GLN A 1 165 ? -18.300 -4.083 22.073 1.00 98.44 165 GLN A CA 1
ATOM 1287 C C . GLN A 1 165 ? -18.594 -4.051 20.562 1.00 98.44 165 GLN A C 1
ATOM 1289 O O . GLN A 1 165 ? -18.100 -4.894 19.814 1.00 98.44 165 GLN A O 1
ATOM 1294 N N . THR A 1 166 ? -19.432 -3.114 20.109 1.00 98.19 166 THR A N 1
ATOM 1295 C CA . THR A 1 166 ? -19.877 -3.018 18.711 1.00 98.19 166 THR A CA 1
ATOM 1296 C C . THR A 1 166 ? -19.411 -1.727 18.046 1.00 98.19 166 THR A C 1
ATOM 1298 O O . THR A 1 166 ? -19.251 -0.702 18.712 1.00 98.19 166 THR A O 1
ATOM 1301 N N . TRP A 1 167 ? -19.206 -1.778 16.731 1.00 98.25 167 TRP A N 1
ATOM 1302 C CA . TRP A 1 167 ? -18.651 -0.686 15.935 1.00 98.25 167 TRP A CA 1
ATOM 1303 C C . TRP A 1 167 ? -19.397 -0.576 14.606 1.00 98.25 167 TRP A C 1
ATOM 1305 O O . TRP A 1 167 ? -19.394 -1.505 13.804 1.00 98.25 167 TRP A O 1
ATOM 1315 N N . GLU A 1 168 ? -20.056 0.552 14.383 1.00 98.25 168 GLU A N 1
ATOM 1316 C CA . GLU A 1 168 ? -20.664 0.907 13.107 1.00 98.25 168 GLU A CA 1
ATOM 1317 C C . GLU A 1 168 ? -19.575 1.398 12.151 1.00 98.25 168 GLU A C 1
ATOM 1319 O O . GLU A 1 168 ? -18.844 2.339 12.474 1.00 98.25 168 GLU A O 1
ATOM 1324 N N . ALA A 1 169 ? -19.450 0.741 10.999 1.00 97.25 169 ALA A N 1
ATOM 1325 C CA . ALA A 1 169 ? -18.492 1.110 9.968 1.00 97.25 169 ALA A CA 1
ATOM 1326 C C . ALA A 1 169 ? -19.122 2.107 8.992 1.00 97.25 169 ALA A C 1
ATOM 1328 O O . ALA A 1 169 ? -20.209 1.873 8.470 1.00 97.25 169 ALA A O 1
ATOM 1329 N N . SER A 1 170 ? -18.423 3.189 8.677 1.00 95.25 170 SER A N 1
ATOM 1330 C CA . SER A 1 170 ? -18.780 4.092 7.578 1.00 95.25 170 SER A CA 1
ATOM 1331 C C . SER A 1 170 ? -17.538 4.464 6.785 1.00 95.25 170 SER A C 1
ATOM 1333 O O . SER A 1 170 ? -16.436 4.444 7.329 1.00 95.25 170 SER A O 1
ATOM 1335 N N . GLN A 1 171 ? -17.709 4.816 5.514 1.00 90.00 171 GLN A N 1
ATOM 1336 C CA . GLN A 1 171 ? -16.597 5.185 4.647 1.00 90.00 171 GLN A CA 1
ATOM 1337 C C . GLN A 1 171 ? -16.559 6.701 4.440 1.00 90.00 171 GLN A C 1
ATOM 1339 O O . GLN A 1 171 ? -17.595 7.322 4.202 1.00 90.00 171 GLN A O 1
ATOM 1344 N N . GLU A 1 172 ? -15.373 7.293 4.546 1.00 83.56 172 GLU A N 1
ATOM 1345 C CA . GLU A 1 172 ? -15.141 8.693 4.207 1.00 83.56 172 GLU A CA 1
ATOM 1346 C C . GLU A 1 172 ? -15.183 8.875 2.683 1.00 83.56 172 GLU A C 1
ATOM 1348 O O . GLU A 1 172 ? -14.479 8.195 1.927 1.00 83.56 172 GLU A O 1
ATOM 1353 N N . GLU A 1 173 ? -16.030 9.797 2.228 1.00 75.50 173 GLU A N 1
ATOM 1354 C CA . GLU A 1 173 ? -16.188 10.102 0.810 1.00 75.50 173 GLU A CA 1
ATOM 1355 C C . GLU A 1 173 ? -14.899 10.715 0.237 1.00 75.50 173 GLU A C 1
ATOM 1357 O O . GLU A 1 173 ? -14.272 11.584 0.840 1.00 75.50 173 GLU A O 1
ATOM 1362 N N . GLY A 1 174 ? -14.484 10.254 -0.943 1.00 63.66 174 GLY A N 1
ATOM 1363 C CA . GLY A 1 174 ? -13.313 10.771 -1.658 1.00 63.66 174 GLY A CA 1
ATOM 1364 C C . GLY A 1 174 ? -11.968 10.152 -1.262 1.00 63.66 174 GLY A C 1
ATOM 1365 O O . GLY A 1 174 ? -11.108 10.026 -2.132 1.00 63.66 174 GLY A O 1
ATOM 1366 N N . THR A 1 175 ? -11.780 9.715 -0.012 1.00 73.06 175 THR A N 1
ATOM 1367 C CA . THR A 1 175 ? -10.536 9.042 0.429 1.00 73.06 175 THR A CA 1
ATOM 1368 C C . THR A 1 175 ? -10.667 7.522 0.478 1.00 73.06 175 THR A C 1
ATOM 1370 O O . THR A 1 175 ? -9.685 6.811 0.275 1.00 73.06 175 THR A O 1
ATOM 1373 N N . GLY A 1 176 ? -11.876 7.011 0.737 1.00 79.25 176 GLY A N 1
ATOM 1374 C CA . GLY A 1 176 ? -12.124 5.584 0.924 1.00 79.25 176 GLY A CA 1
ATOM 1375 C C . GLY A 1 176 ? -11.708 5.043 2.297 1.00 79.25 176 GLY A C 1
ATOM 1376 O O . GLY A 1 176 ? -11.820 3.834 2.513 1.00 79.25 176 GLY A O 1
ATOM 1377 N N . HIS A 1 177 ? -11.262 5.899 3.224 1.00 85.12 177 HIS A N 1
ATOM 1378 C CA . HIS A 1 177 ? -10.914 5.503 4.590 1.00 85.12 177 HIS A CA 1
ATOM 1379 C C . HIS A 1 177 ? -12.133 5.046 5.397 1.00 85.12 177 HIS A C 1
ATOM 1381 O O . HIS A 1 177 ? -13.258 5.492 5.169 1.00 85.12 177 HIS A O 1
ATOM 1387 N N . TRP A 1 178 ? -11.896 4.182 6.383 1.00 93.06 178 TRP A N 1
ATOM 1388 C CA . TRP A 1 178 ? -12.934 3.659 7.266 1.00 93.06 178 TRP A CA 1
ATOM 1389 C C . TRP A 1 178 ? -13.005 4.413 8.582 1.00 93.06 178 TRP A C 1
ATOM 1391 O O . TRP A 1 178 ? -11.997 4.751 9.193 1.00 93.06 178 TRP A O 1
ATOM 1401 N N . LEU A 1 179 ? -14.227 4.618 9.044 1.00 96.81 179 LEU A N 1
ATOM 1402 C CA . LEU A 1 179 ? -14.563 5.203 10.328 1.00 96.81 179 LEU A CA 1
ATOM 1403 C C . LEU A 1 179 ? -15.299 4.131 11.131 1.00 96.81 179 LEU A C 1
ATOM 1405 O O . LEU A 1 179 ? -16.225 3.508 10.613 1.00 96.81 179 LEU A O 1
ATOM 1409 N N . PHE A 1 180 ? -14.924 3.943 12.394 1.00 98.06 180 PHE A N 1
ATOM 1410 C CA . PHE A 1 180 ? -15.588 2.993 13.288 1.00 98.06 180 PHE A CA 1
ATOM 1411 C C . PHE A 1 180 ? -16.179 3.734 14.475 1.00 98.06 180 PHE A C 1
ATOM 1413 O O . PHE A 1 180 ? -15.447 4.190 15.353 1.00 98.06 180 PHE A O 1
ATOM 1420 N N . LYS A 1 181 ? -17.503 3.859 14.514 1.00 98.44 181 LYS A N 1
ATOM 1421 C CA . LYS A 1 181 ? -18.225 4.554 15.580 1.00 98.44 181 LYS A CA 1
ATOM 1422 C C . LYS A 1 181 ? -18.859 3.550 16.526 1.00 98.44 181 LYS A C 1
ATOM 1424 O O . LYS A 1 181 ? -19.588 2.668 16.093 1.00 98.44 181 LYS A O 1
ATOM 1429 N N . ASN A 1 182 ? -18.651 3.691 17.827 1.00 98.38 182 ASN A N 1
ATOM 1430 C CA . ASN A 1 182 ? -19.434 2.933 18.790 1.00 98.38 182 ASN A CA 1
ATOM 1431 C C . ASN A 1 182 ? -20.862 3.519 18.846 1.00 98.38 182 ASN A C 1
ATOM 1433 O O . ASN A 1 182 ? -21.023 4.680 19.236 1.00 98.38 182 ASN A O 1
ATOM 1437 N N . PRO A 1 183 ? -21.913 2.756 18.490 1.00 96.50 183 PRO A N 1
ATOM 1438 C CA . PRO A 1 183 ? -23.268 3.298 18.373 1.00 96.50 183 PRO A CA 1
ATOM 1439 C C . PRO A 1 183 ? -23.892 3.666 19.728 1.00 96.50 183 PRO A C 1
ATOM 1441 O O . PRO A 1 183 ? -24.867 4.410 19.771 1.00 96.50 183 PRO A O 1
ATOM 1444 N N . TRP A 1 184 ? -23.350 3.161 20.844 1.00 96.06 184 TRP A N 1
ATOM 1445 C CA . TRP A 1 184 ? -23.852 3.468 22.184 1.00 96.06 184 TRP A CA 1
ATOM 1446 C C . TRP A 1 184 ? -23.296 4.779 22.742 1.00 96.06 184 TRP A C 1
ATOM 1448 O O . TRP A 1 184 ? -24.068 5.599 23.232 1.00 96.06 184 TRP A O 1
ATOM 1458 N N . SER A 1 185 ? -21.984 4.997 22.654 1.00 97.56 185 SER A N 1
ATOM 1459 C CA . SER A 1 185 ? -21.348 6.218 23.172 1.00 97.56 185 SER A CA 1
ATOM 1460 C C . SER A 1 185 ? -21.291 7.357 22.150 1.00 97.56 185 SER A C 1
ATOM 1462 O O . SER A 1 185 ? -21.075 8.510 22.517 1.00 97.56 185 SER A O 1
ATOM 1464 N N . GLY A 1 186 ? -21.430 7.038 20.861 1.00 97.69 186 GLY A N 1
ATOM 1465 C CA . GLY A 1 186 ? -21.239 7.969 19.755 1.00 97.69 186 GLY A CA 1
ATOM 1466 C C . GLY A 1 186 ? -19.775 8.313 19.454 1.00 97.69 186 GLY A C 1
ATOM 1467 O O . GLY A 1 186 ? -19.533 9.132 18.570 1.00 97.69 186 GLY A O 1
ATOM 1468 N N . ARG A 1 187 ? -18.813 7.705 20.160 1.00 98.25 187 ARG A N 1
ATOM 1469 C CA . ARG A 1 187 ? -17.371 7.938 19.981 1.00 98.25 187 ARG A CA 1
ATOM 1470 C C . ARG A 1 187 ? -16.791 7.068 18.877 1.00 98.25 187 ARG A C 1
ATOM 1472 O O . ARG A 1 187 ? -17.237 5.941 18.677 1.00 98.25 187 ARG A O 1
ATOM 1479 N N . TYR A 1 188 ? -15.762 7.568 18.209 1.00 98.25 188 TYR A N 1
ATOM 1480 C CA . TYR A 1 188 ? -15.029 6.841 17.181 1.00 98.25 188 TYR A CA 1
ATOM 1481 C C . TYR A 1 188 ? -13.810 6.136 17.772 1.00 98.25 188 TYR A C 1
ATOM 1483 O O . TYR A 1 188 ? -13.181 6.643 18.699 1.00 98.25 188 TYR A O 1
ATOM 1491 N N . MET A 1 189 ? -13.467 4.972 17.231 1.00 97.88 189 MET A N 1
ATOM 1492 C CA . MET A 1 189 ? -12.177 4.334 17.478 1.00 97.88 189 MET A CA 1
ATOM 1493 C C . MET A 1 189 ? -11.086 5.183 16.831 1.00 97.88 189 MET A C 1
ATOM 1495 O O . MET A 1 189 ? -11.141 5.414 15.626 1.00 97.88 189 MET A O 1
ATOM 1499 N N . GLY A 1 190 ? -10.098 5.636 17.595 1.00 96.69 190 GLY A N 1
ATOM 1500 C CA . GLY A 1 190 ? -9.032 6.480 17.064 1.00 96.69 190 GLY A CA 1
ATOM 1501 C C . GLY A 1 190 ? -7.882 6.675 18.038 1.00 96.69 190 GLY A C 1
ATOM 1502 O O . GLY A 1 190 ? -7.841 6.074 19.109 1.00 96.69 190 GLY A O 1
ATOM 1503 N N . ILE A 1 191 ? -6.943 7.535 17.666 1.00 93.62 191 ILE A N 1
ATOM 1504 C CA . ILE A 1 191 ? -5.830 7.957 18.519 1.00 93.62 191 ILE A CA 1
ATOM 1505 C C . ILE A 1 191 ? -6.135 9.359 19.058 1.00 93.62 191 ILE A C 1
ATOM 1507 O O . ILE A 1 191 ? -6.689 10.198 18.347 1.00 93.62 191 ILE A O 1
ATOM 1511 N N . ALA A 1 192 ? -5.790 9.627 20.320 1.00 85.31 192 ALA A N 1
ATOM 1512 C CA . ALA A 1 192 ? -5.860 10.983 20.860 1.00 85.31 192 ALA A CA 1
ATOM 1513 C C . ALA A 1 192 ? -4.759 11.878 20.276 1.00 85.31 192 ALA A C 1
ATOM 1515 O O . ALA A 1 192 ? -3.581 11.542 20.362 1.00 85.31 192 ALA A O 1
ATOM 1516 N N . GLY A 1 193 ? -5.141 13.073 19.822 1.00 78.50 193 GLY A N 1
ATOM 1517 C CA . GLY A 1 193 ? -4.198 14.126 19.448 1.00 78.50 193 GLY A CA 1
ATOM 1518 C C . GLY A 1 193 ? -3.695 14.017 18.010 1.00 78.50 193 GLY A C 1
ATOM 1519 O O . GLY A 1 193 ? -4.437 13.611 17.120 1.00 78.50 193 GLY A O 1
ATOM 1520 N N . ASP A 1 194 ? -2.453 14.451 17.795 1.00 76.44 194 ASP A N 1
ATOM 1521 C CA . ASP A 1 194 ? -1.817 14.501 16.480 1.00 76.44 194 ASP A CA 1
ATOM 1522 C C . ASP A 1 194 ? -1.344 13.110 16.040 1.00 76.44 194 ASP A C 1
ATOM 1524 O O . ASP A 1 194 ? -0.498 12.484 16.685 1.00 76.44 194 ASP A O 1
ATOM 1528 N N . THR A 1 195 ? -1.886 12.631 14.923 1.00 78.44 195 THR A N 1
ATOM 1529 C CA . THR A 1 195 ? -1.518 11.348 14.322 1.00 78.44 195 THR A CA 1
ATOM 1530 C C . THR A 1 195 ? -0.070 11.302 13.847 1.00 78.44 195 THR A C 1
ATOM 1532 O O . THR A 1 195 ? 0.510 10.220 13.834 1.00 78.44 195 THR A O 1
ATOM 1535 N N . GLU A 1 196 ? 0.541 12.438 13.494 1.00 78.19 196 GLU A N 1
ATOM 1536 C CA . GLU A 1 196 ? 1.956 12.490 13.092 1.00 78.19 196 GLU A CA 1
ATOM 1537 C C . GLU A 1 196 ? 2.905 12.205 14.265 1.00 78.19 196 GLU A C 1
ATOM 1539 O O . GLU A 1 196 ? 4.035 11.761 14.064 1.00 78.19 196 GLU A O 1
ATOM 1544 N N . ALA A 1 197 ? 2.429 12.399 15.498 1.00 76.81 197 ALA A N 1
ATOM 1545 C CA . ALA A 1 197 ? 3.160 12.096 16.724 1.00 76.81 197 ALA A CA 1
ATOM 1546 C C . ALA A 1 197 ? 2.890 10.676 17.259 1.00 76.81 197 ALA A C 1
ATOM 1548 O O . ALA A 1 197 ? 3.393 10.323 18.330 1.00 76.81 197 ALA A O 1
ATOM 1549 N N . ALA A 1 198 ? 2.095 9.859 16.556 1.00 84.50 198 ALA A N 1
ATOM 1550 C CA . ALA A 1 198 ? 1.820 8.490 16.973 1.00 84.50 198 ALA A CA 1
ATOM 1551 C C . ALA A 1 198 ? 3.101 7.640 16.925 1.00 84.50 198 ALA A C 1
ATOM 1553 O O . ALA A 1 198 ? 3.815 7.589 15.923 1.00 84.50 198 ALA A O 1
ATOM 1554 N N . VAL A 1 199 ? 3.384 6.946 18.024 1.00 85.19 199 VAL A N 1
ATOM 1555 C CA . VAL A 1 199 ? 4.563 6.096 18.207 1.00 85.19 199 VAL A CA 1
ATOM 1556 C C . VAL A 1 199 ? 4.145 4.711 18.699 1.00 85.19 199 VAL A C 1
ATOM 1558 O O . VAL A 1 199 ? 2.973 4.432 18.959 1.00 85.19 199 VAL A O 1
ATOM 1561 N N . ASN A 1 200 ? 5.118 3.813 18.848 1.00 83.62 200 ASN A N 1
ATOM 1562 C CA . ASN A 1 200 ? 4.875 2.523 19.484 1.00 83.62 200 ASN A CA 1
ATOM 1563 C C . ASN A 1 200 ? 4.225 2.726 20.859 1.00 83.62 200 ASN A C 1
ATOM 1565 O O . ASN A 1 200 ? 4.679 3.558 21.640 1.00 83.62 200 ASN A O 1
ATOM 1569 N N . GLN A 1 201 ? 3.202 1.919 21.154 1.00 86.31 201 GLN A N 1
ATOM 1570 C CA . GLN A 1 201 ? 2.404 1.983 22.388 1.00 86.31 201 GLN A CA 1
ATOM 1571 C C . GLN A 1 201 ? 1.478 3.203 22.513 1.00 86.31 201 GLN A C 1
ATOM 1573 O O . GLN A 1 201 ? 0.850 3.366 23.559 1.00 86.31 201 GLN A O 1
ATOM 1578 N N . THR A 1 202 ? 1.322 4.028 21.472 1.00 91.88 202 THR A N 1
ATOM 1579 C CA . THR A 1 202 ? 0.244 5.023 21.448 1.00 91.88 202 THR A CA 1
ATOM 1580 C C . THR A 1 202 ? -1.115 4.308 21.551 1.00 91.88 202 THR A C 1
ATOM 1582 O O . THR A 1 202 ? -1.406 3.434 20.731 1.00 91.88 202 THR A O 1
ATOM 1585 N N . PRO A 1 203 ? -1.946 4.633 22.557 1.00 91.75 203 PRO A N 1
ATOM 1586 C CA . PRO A 1 203 ? -3.189 3.916 22.800 1.00 91.75 203 PRO A CA 1
ATOM 1587 C C . PRO A 1 203 ? -4.266 4.279 21.775 1.00 91.75 203 PRO A C 1
ATOM 1589 O O . PRO A 1 203 ? -4.423 5.442 21.393 1.00 91.75 203 PRO A O 1
ATOM 1592 N N . ILE A 1 204 ? -5.054 3.273 21.396 1.00 95.12 204 ILE A N 1
ATOM 1593 C CA . ILE A 1 204 ? -6.315 3.460 20.679 1.00 95.12 204 ILE A CA 1
ATOM 1594 C C . ILE A 1 204 ? -7.406 3.694 21.729 1.00 95.12 204 ILE A C 1
ATOM 1596 O O . ILE A 1 204 ? -7.536 2.931 22.686 1.00 95.12 204 ILE A O 1
ATOM 1600 N N . ILE A 1 205 ? -8.181 4.759 21.563 1.00 97.31 205 ILE A N 1
ATOM 1601 C CA . ILE A 1 205 ? -9.211 5.201 22.504 1.00 97.31 205 ILE A CA 1
ATOM 1602 C C . ILE A 1 205 ? -10.491 5.620 21.764 1.00 97.31 205 ILE A C 1
ATOM 1604 O O . ILE A 1 205 ? -10.516 5.765 20.542 1.00 97.31 205 ILE A O 1
ATOM 1608 N N . GLY A 1 206 ? -11.566 5.853 22.514 1.00 97.81 206 GLY A N 1
ATOM 1609 C CA . GLY A 1 206 ? -12.792 6.474 22.025 1.00 97.81 206 GLY A CA 1
ATOM 1610 C C . GLY A 1 206 ? -12.660 7.996 21.911 1.00 97.81 206 GLY A C 1
ATOM 1611 O O . GLY A 1 206 ? -12.769 8.716 22.911 1.00 97.81 206 GLY A O 1
ATOM 1612 N N . VAL A 1 207 ? -12.505 8.508 20.694 1.00 97.38 207 VAL A N 1
ATOM 1613 C CA . VAL A 1 207 ? -12.407 9.945 20.392 1.00 97.38 207 VAL A CA 1
ATOM 1614 C C . VAL A 1 207 ? -13.762 10.542 19.975 1.00 97.38 207 VAL A C 1
ATOM 1616 O O . VAL A 1 207 ? -14.613 9.837 19.433 1.00 97.38 207 VAL A O 1
ATOM 1619 N N . PRO A 1 208 ? -14.017 11.839 20.240 1.00 96.38 208 PRO A N 1
ATOM 1620 C CA . PRO A 1 208 ? -15.288 12.469 19.875 1.00 96.38 208 PRO A CA 1
ATOM 1621 C C . PRO A 1 208 ? -15.409 12.792 18.378 1.00 96.38 208 PRO A C 1
ATOM 1623 O O . PRO A 1 208 ? -16.525 12.937 17.890 1.00 96.38 208 PRO A O 1
ATOM 1626 N N . GLN A 1 209 ? -14.288 12.919 17.662 1.00 95.25 209 GLN A N 1
ATOM 1627 C CA . GLN A 1 209 ? -14.267 13.236 16.232 1.00 95.25 209 GLN A CA 1
ATOM 1628 C C . GLN A 1 209 ? -14.021 11.984 15.385 1.00 95.25 209 GLN A C 1
ATOM 1630 O O . GLN A 1 209 ? -13.351 11.072 15.873 1.00 95.25 209 GLN A O 1
ATOM 1635 N N . PRO A 1 210 ? -14.532 11.926 14.139 1.00 95.19 210 PRO A N 1
ATOM 1636 C CA . PRO A 1 210 ? -14.216 10.847 13.212 1.00 95.19 210 PRO A CA 1
ATOM 1637 C C . PRO A 1 210 ? -12.705 10.669 13.059 1.00 95.19 210 PRO A C 1
ATOM 1639 O O . PRO A 1 210 ? -11.963 11.645 12.962 1.00 95.19 210 PRO A O 1
ATOM 1642 N N . PHE A 1 211 ? -12.263 9.416 13.036 1.00 95.19 211 PHE A N 1
ATOM 1643 C CA . PHE A 1 211 ? -10.865 9.059 12.841 1.00 95.19 211 PHE A CA 1
ATOM 1644 C C . PHE A 1 211 ? -10.769 8.098 11.660 1.00 95.19 211 PHE A C 1
ATOM 1646 O O . PHE A 1 211 ? -11.364 7.018 11.692 1.00 95.19 211 PHE A O 1
ATOM 1653 N N . ALA A 1 212 ? -10.054 8.519 10.620 1.00 91.88 212 ALA A N 1
ATOM 1654 C CA . ALA A 1 212 ? -9.884 7.765 9.388 1.00 91.88 212 ALA A CA 1
ATOM 1655 C C . ALA A 1 212 ? -8.844 6.652 9.561 1.00 91.88 212 ALA A C 1
ATOM 1657 O O . ALA A 1 212 ? -7.664 6.902 9.802 1.00 91.88 212 ALA A O 1
ATOM 1658 N N . TRP A 1 213 ? -9.293 5.412 9.399 1.00 91.44 213 TRP A N 1
ATOM 1659 C CA . TRP A 1 213 ? -8.453 4.227 9.349 1.00 91.44 213 TRP A CA 1
ATOM 1660 C C . TRP A 1 213 ? -8.224 3.802 7.907 1.00 91.44 213 TRP A C 1
ATOM 1662 O O . TRP A 1 213 ? -9.166 3.624 7.130 1.00 91.44 213 TRP A O 1
ATOM 1672 N N . ASN A 1 214 ? -6.965 3.539 7.576 1.00 84.81 214 ASN A N 1
ATOM 1673 C CA . ASN A 1 214 ? -6.654 2.719 6.420 1.00 84.81 214 ASN A CA 1
ATOM 1674 C C . A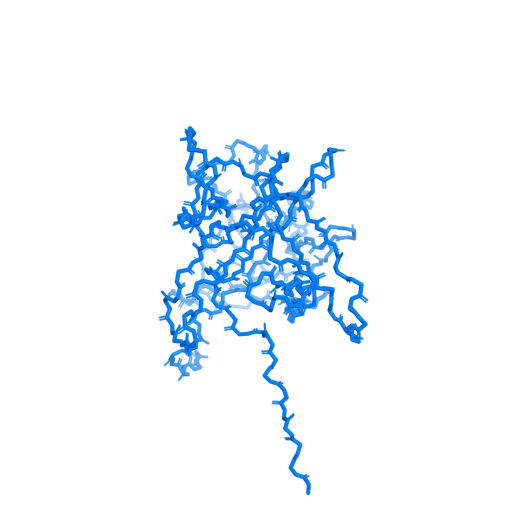SN A 1 214 ? -6.793 1.242 6.818 1.00 84.81 214 ASN A C 1
ATOM 1676 O O . ASN A 1 214 ? -6.020 0.748 7.640 1.00 84.81 214 ASN A O 1
ATOM 1680 N N . VAL A 1 215 ? -7.791 0.549 6.268 1.00 80.25 215 VAL A N 1
ATOM 1681 C CA . VAL A 1 215 ? -8.028 -0.871 6.554 1.00 80.25 215 VAL A CA 1
ATOM 1682 C C . VAL A 1 215 ? -7.496 -1.694 5.400 1.00 80.25 215 VAL A C 1
ATOM 1684 O O . VAL A 1 215 ? -7.952 -1.567 4.266 1.00 80.25 215 VAL A O 1
ATOM 1687 N N . VAL A 1 216 ? -6.573 -2.592 5.722 1.00 72.62 216 VAL A N 1
ATOM 1688 C CA . VAL A 1 216 ? -5.960 -3.502 4.762 1.00 72.62 216 VAL A CA 1
ATOM 1689 C C . VAL A 1 216 ? -6.374 -4.929 5.125 1.00 72.62 216 VAL A C 1
ATOM 1691 O O . VAL A 1 216 ? -6.065 -5.369 6.233 1.00 72.62 216 VAL A O 1
ATOM 1694 N N . PRO A 1 217 ? -7.070 -5.667 4.239 1.00 69.25 217 PRO A N 1
ATOM 1695 C CA . PRO A 1 217 ? -7.372 -7.075 4.467 1.00 69.25 217 PRO A CA 1
ATOM 1696 C C . PRO A 1 217 ? -6.092 -7.891 4.705 1.00 69.25 217 PRO A C 1
ATOM 1698 O O . PRO A 1 217 ? -5.163 -7.847 3.893 1.00 69.25 217 PRO A O 1
ATOM 1701 N N . ASP A 1 218 ? -6.049 -8.660 5.795 1.00 60.38 218 ASP A N 1
ATOM 1702 C CA . ASP A 1 218 ? -5.023 -9.687 5.985 1.00 60.38 218 ASP A CA 1
ATOM 1703 C C . ASP A 1 218 ? -5.393 -10.907 5.134 1.00 60.38 218 ASP A C 1
ATOM 1705 O O . ASP A 1 218 ? -6.421 -11.548 5.349 1.00 60.38 218 ASP A O 1
ATOM 1709 N N . ARG A 1 219 ? -4.571 -11.200 4.125 1.00 57.41 219 ARG A N 1
ATOM 1710 C CA . ARG A 1 219 ? -4.774 -12.320 3.195 1.00 57.41 219 ARG A CA 1
ATOM 1711 C C . ARG A 1 219 ? -3.773 -13.456 3.410 1.00 57.41 219 ARG A C 1
ATOM 1713 O O . ARG A 1 219 ? -3.606 -14.295 2.533 1.00 57.41 219 ARG A O 1
ATOM 1720 N N . THR A 1 220 ? -3.136 -13.537 4.581 1.00 44.97 220 THR A N 1
ATOM 1721 C CA . THR A 1 220 ? -2.263 -14.674 4.929 1.00 44.97 220 THR A CA 1
ATOM 1722 C C . THR A 1 220 ? -3.014 -16.004 5.116 1.00 44.97 220 THR A C 1
ATOM 1724 O O . THR A 1 220 ? -2.379 -17.058 5.195 1.00 44.97 220 THR A O 1
ATOM 1727 N N . GLN A 1 221 ? -4.355 -16.024 5.084 1.00 41.28 221 GLN A N 1
ATOM 1728 C CA . GLN A 1 221 ? -5.123 -17.267 4.950 1.00 41.28 221 GLN A CA 1
ATOM 1729 C C . GLN A 1 221 ? -5.236 -17.728 3.489 1.00 41.28 221 GLN A C 1
ATOM 1731 O O . GLN A 1 221 ? -6.260 -17.585 2.831 1.00 41.28 221 GLN A O 1
ATOM 1736 N N . GLY A 1 222 ? -4.158 -18.358 3.030 1.00 34.09 222 GLY A N 1
ATOM 1737 C CA . GLY A 1 222 ? -4.087 -19.144 1.799 1.00 34.09 222 GLY A CA 1
ATOM 1738 C C . GLY A 1 222 ? -3.188 -20.372 1.954 1.00 34.09 222 GLY A C 1
ATOM 1739 O O . GLY A 1 222 ? -2.498 -20.748 1.016 1.00 34.09 222 GLY A O 1
ATOM 1740 N N . ALA A 1 223 ? -3.133 -20.967 3.153 1.00 33.56 223 ALA A N 1
ATOM 1741 C CA . ALA A 1 223 ? -2.417 -22.229 3.369 1.00 33.56 223 ALA A CA 1
ATOM 1742 C C . ALA A 1 223 ? -3.137 -23.235 4.274 1.00 33.56 223 ALA A C 1
ATOM 1744 O O . ALA A 1 223 ? -2.835 -24.414 4.171 1.00 33.56 223 ALA A O 1
ATOM 1745 N N . ASN A 1 224 ? -4.099 -22.839 5.115 1.00 32.06 224 ASN A N 1
ATOM 1746 C CA . ASN A 1 224 ? -4.907 -23.801 5.867 1.00 32.06 224 ASN A CA 1
ATOM 1747 C C . ASN A 1 224 ? -6.301 -23.237 6.133 1.00 32.06 224 ASN A C 1
ATOM 1749 O O . ASN A 1 224 ? -6.465 -22.306 6.919 1.00 32.06 224 ASN A O 1
ATOM 1753 N N . GLY A 1 225 ? -7.299 -23.833 5.482 1.00 34.12 225 GLY A N 1
ATOM 1754 C CA . GLY A 1 225 ? -8.699 -23.654 5.828 1.00 34.12 225 GLY A CA 1
ATOM 1755 C C . GLY A 1 225 ? -8.934 -24.114 7.262 1.00 34.12 225 GLY A C 1
ATOM 1756 O O . GLY A 1 225 ? -9.025 -25.306 7.541 1.00 34.12 225 GLY A O 1
ATOM 1757 N N . GLY A 1 226 ? -9.025 -23.155 8.171 1.00 28.66 226 GLY A N 1
ATOM 1758 C CA . GLY A 1 226 ? -9.492 -23.354 9.529 1.00 28.66 226 GLY A CA 1
ATOM 1759 C C . GLY A 1 226 ? -10.499 -22.264 9.827 1.00 28.66 226 GLY A C 1
ATOM 1760 O O . GLY A 1 226 ? -10.120 -21.164 10.217 1.00 28.66 226 GLY A O 1
ATOM 1761 N N . ALA A 1 227 ? -11.778 -22.560 9.596 1.00 28.45 227 ALA A N 1
ATOM 1762 C CA . ALA A 1 227 ? -12.863 -21.731 10.091 1.00 28.45 227 ALA A CA 1
ATOM 1763 C C . ALA A 1 227 ? -12.728 -21.622 11.616 1.00 28.45 227 ALA A C 1
ATOM 1765 O O . ALA A 1 227 ? -12.753 -22.641 12.313 1.00 28.45 227 ALA A O 1
ATOM 1766 N N . TYR A 1 228 ? -12.579 -20.401 12.123 1.00 34.62 228 TYR A N 1
ATOM 1767 C CA . TYR A 1 228 ? -12.745 -20.136 13.544 1.00 34.62 228 TYR A CA 1
ATOM 1768 C C . TYR A 1 228 ? -14.222 -20.387 13.885 1.00 34.62 228 TYR A C 1
ATOM 1770 O O . TYR A 1 228 ? -15.110 -19.726 13.344 1.00 34.62 228 TYR A O 1
ATOM 1778 N N . ARG A 1 229 ? -14.464 -21.424 14.692 1.00 31.41 229 ARG A N 1
ATOM 1779 C CA . ARG A 1 229 ? -15.743 -21.697 15.358 1.00 31.41 229 ARG A CA 1
ATOM 1780 C C . ARG A 1 229 ? -15.816 -20.938 16.670 1.00 31.41 229 ARG A C 1
ATOM 1782 O O . ARG A 1 229 ? -14.751 -20.825 17.316 1.00 31.41 229 ARG A O 1
#

Solvent-accessible surface area (backbone atoms only — not comparable to full-atom values): 14091 Å² total; per-residue (Å²): 133,82,81,77,76,68,81,73,94,77,80,69,56,53,81,72,37,63,51,77,43,78,45,98,86,68,28,35,30,38,29,28,63,63,76,67,22,15,55,30,66,63,89,94,65,79,90,41,72,71,43,63,48,43,76,24,91,58,91,32,66,26,41,72,40,74,52,95,68,90,54,95,82,51,58,41,28,34,41,23,45,70,99,56,61,29,21,51,24,50,59,43,92,93,54,98,56,91,86,63,51,41,19,28,28,63,68,82,58,92,85,43,64,54,40,53,40,75,61,68,85,80,69,79,64,75,72,94,66,60,70,78,39,76,41,70,53,65,41,90,86,78,68,23,22,51,24,56,44,98,85,32,43,52,43,78,37,78,82,77,84,51,57,49,36,34,32,32,30,37,64,44,86,96,76,69,27,37,30,38,30,24,79,73,81,64,24,12,53,30,64,81,77,62,73,91,73,63,53,93,86,60,63,54,23,53,31,86,58,90,31,80,36,87,84,75,87,84,71,84,79,80,81,67,99,68,83,87,126

pLDDT: mean 82.94, std 19.3, range [28.45, 98.44]

Organism: NCBI:txid2316362

InterPro domains:
  IPR000772 Ricin B, lectin domain [PF14200] (114-204)
  IPR035992 Ricin B-like lectins [SSF50370] (11-119)
  IPR035992 Ricin B-like lectins [SSF50370] (134-207)

Nearest PDB structures (foldseek):
  2e4m-assembly1_B  TM=4.716E-01  e=5.810E-06  Clostridium botulinum
  3aj6-assembly2_B  TM=4.636E-01  e=2.205E-05  Clostridium botulinum
  5b2h-assembly1_B  TM=4.650E-01  e=1.982E-05  Clostridium botulinum
  3ah1-assembly2_B  TM=4.470E-01  e=1.781E-05  Clostridium botulinum
  4g9m-assembly1_A  TM=8.727E-01  e=1.562E-02  Rhizoctonia solani

Secondary structure (DSSP, 8-state):
--------S----GGG-EEEEE-TTS-EEEEETTT--EEE--TTPPP-TTPBPEEESS---BEEEE-----SSS-EEEEEPTTSSEEEEE--TT---TTPPEEEEE---TT-GGG-EE------PPPSS-TT-EE--B-TTT--EEEE-TTSBEEEE-----GGG-EEEEE-TTT--EEEE-TTT-PEEEESS-GGG--TTPPEEEESS---B--------SS------

Foldseek 3Di:
DDDPPDPDPAQDAQQVAWDWDADPVGWIWTARRPPRFIFAAEPPDDAEAPAFTDGHNDTATWNWDWAPDPDPAFTKTWTHRPPDQWTFFFQCVVPDDPPTTIGIYGDPDDPHPRRIDTPDPPNPDPLPDDAQDKDWDADPPPRFTFFQDPVQFTDTHHDDPDLRRIWGWHADPPPRFIWTASPPVRFTFAFPDDPVPDDPPRGTGGHNDTDTDDDDDNSPPPPDDDPDD

Mean predicted aligned error: 13.92 Å

Radius of gyration: 22.59 Å; Cα contacts (8 Å, |Δi|>4): 413; chains: 1; bounding box: 48×42×60 Å

Sequence (229 aa):
MGDVSGDKYGEGNQNQLWEAQTTPAGFWRFKNVQFGLYLGIKEGQVATDGLAIRGVSHPFNWAAKRTDEAAPVAAVFKLFVPFTKQVLHLNDDNSWTNGIKIQTWSDLGSNQAAQKWIIDSNTTFEVPFEAGRIYILVNCHTGTVAQLEDTNQIAGYSFNGGRNQTWEASQEEGTGHWLFKNPWSGRYMGIAGDTEAAVNQTPIIGVPQPFAWNVVPDRTQGANGG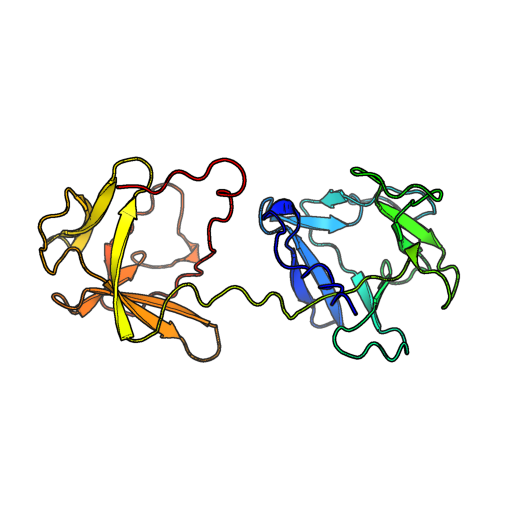AYR